Protein AF-A0A060YXG5-F1 (afdb_monomer_lite)

Structure (mmCIF, N/CA/C/O backbone):
data_AF-A0A060YXG5-F1
#
_entry.id   AF-A0A060YXG5-F1
#
loop_
_atom_site.group_PDB
_atom_site.id
_atom_site.type_symbol
_atom_site.label_atom_id
_atom_site.label_alt_id
_atom_site.label_comp_id
_atom_site.label_asym_id
_atom_site.label_entity_id
_atom_site.label_seq_id
_atom_site.pdbx_PDB_ins_code
_atom_site.Cartn_x
_atom_site.Cartn_y
_atom_site.Cartn_z
_atom_site.occupancy
_atom_site.B_iso_or_equiv
_atom_site.auth_seq_id
_atom_site.auth_comp_id
_atom_site.auth_asym_id
_atom_site.auth_atom_id
_atom_site.pdbx_PDB_model_num
ATOM 1 N N . MET A 1 1 ? 10.405 -3.569 -32.101 1.00 71.62 1 MET A N 1
ATOM 2 C CA . MET A 1 1 ? 10.010 -4.095 -30.775 1.00 71.62 1 MET A CA 1
ATOM 3 C C . MET A 1 1 ? 8.505 -4.003 -30.590 1.00 71.62 1 MET A C 1
ATOM 5 O O . MET A 1 1 ? 7.984 -2.903 -30.378 1.00 71.62 1 MET A O 1
ATOM 9 N N . ASN A 1 2 ? 7.816 -5.140 -30.663 1.00 78.44 2 ASN A N 1
ATOM 10 C CA . ASN A 1 2 ? 6.424 -5.227 -30.223 1.00 78.44 2 ASN A CA 1
ATOM 11 C C . ASN A 1 2 ? 6.394 -5.397 -28.703 1.00 78.44 2 ASN A C 1
ATOM 13 O O . ASN A 1 2 ? 7.295 -5.997 -28.125 1.00 78.44 2 ASN A O 1
ATOM 17 N N . THR A 1 3 ? 5.390 -4.819 -28.050 1.00 77.25 3 THR A N 1
ATOM 18 C CA . THR A 1 3 ? 5.255 -4.900 -26.592 1.00 77.25 3 THR A CA 1
ATOM 19 C C . THR A 1 3 ? 3.802 -5.118 -26.243 1.00 77.25 3 THR A C 1
ATOM 21 O O . THR A 1 3 ? 2.936 -4.431 -26.783 1.00 77.25 3 THR A O 1
ATOM 24 N N . THR A 1 4 ? 3.565 -6.049 -25.332 1.00 80.62 4 THR A N 1
ATOM 25 C CA . THR A 1 4 ? 2.244 -6.391 -24.815 1.00 80.62 4 THR A CA 1
ATOM 26 C C . THR A 1 4 ? 2.252 -6.129 -23.315 1.00 80.62 4 THR A C 1
ATOM 28 O O . THR A 1 4 ? 3.183 -6.539 -22.627 1.00 80.62 4 THR A O 1
ATOM 31 N N . LEU A 1 5 ? 1.240 -5.421 -22.816 1.00 81.19 5 LEU A N 1
ATOM 32 C CA . LEU A 1 5 ? 1.131 -5.017 -21.416 1.00 81.19 5 LEU A CA 1
ATOM 33 C C . LEU A 1 5 ? -0.209 -5.492 -20.861 1.00 81.19 5 LEU A C 1
ATOM 35 O O . LEU A 1 5 ? -1.240 -5.280 -21.501 1.00 81.19 5 LEU A O 1
ATOM 39 N N . PHE A 1 6 ? -0.202 -6.133 -19.697 1.00 78.88 6 PHE A N 1
ATOM 40 C CA . PHE A 1 6 ? -1.416 -6.587 -19.024 1.00 78.88 6 PHE A CA 1
ATOM 41 C C . PHE A 1 6 ? -1.166 -6.794 -17.525 1.00 78.88 6 PHE A C 1
ATOM 43 O O . PHE A 1 6 ? -0.049 -7.051 -17.098 1.00 78.88 6 PHE A O 1
ATOM 50 N N . CYS A 1 7 ? -2.217 -6.707 -16.713 1.00 68.38 7 CYS A N 1
ATOM 51 C CA . CYS A 1 7 ? -2.150 -6.989 -15.266 1.00 68.38 7 CYS A CA 1
ATOM 52 C C . CYS A 1 7 ? -2.958 -8.211 -14.844 1.00 68.38 7 CYS A C 1
ATOM 54 O O . CYS A 1 7 ? -3.087 -8.501 -13.664 1.00 68.38 7 CYS A O 1
ATOM 56 N N . HIS A 1 8 ? -3.561 -8.889 -15.818 1.00 64.06 8 HIS A N 1
ATOM 57 C CA . HIS A 1 8 ? -4.347 -10.090 -15.599 1.00 64.06 8 HIS A CA 1
ATOM 58 C C . HIS A 1 8 ? -3.878 -11.118 -16.622 1.00 64.06 8 HIS A C 1
ATOM 60 O O . HIS A 1 8 ? -3.863 -10.792 -17.816 1.00 64.06 8 HIS A O 1
ATOM 66 N N . PRO A 1 9 ? -3.492 -12.334 -16.211 1.00 52.16 9 PRO A N 1
ATOM 67 C CA . PRO A 1 9 ? -3.135 -13.359 -17.172 1.00 52.16 9 PRO A CA 1
ATOM 68 C C . PRO A 1 9 ? -4.320 -13.616 -18.111 1.00 52.16 9 PRO A C 1
ATOM 70 O O . PRO A 1 9 ? -5.474 -13.671 -17.694 1.00 52.16 9 PRO A O 1
ATOM 73 N N . GLN A 1 10 ? -4.038 -13.819 -19.401 1.00 51.12 10 GLN A N 1
ATOM 74 C CA . GLN A 1 10 ? -5.046 -14.212 -20.400 1.00 51.12 10 GLN A CA 1
ATOM 75 C C . GLN A 1 10 ? -5.615 -15.631 -20.157 1.00 51.12 10 GLN A C 1
ATOM 77 O O . GLN A 1 10 ? -6.439 -16.116 -20.930 1.00 51.12 10 GLN A O 1
ATOM 82 N N . SER A 1 11 ? -5.191 -16.305 -19.085 1.00 43.31 11 SER A N 1
ATOM 83 C CA . SER A 1 11 ? -5.648 -17.627 -18.663 1.00 43.31 11 SER A CA 1
ATOM 84 C C . SER A 1 11 ? -6.057 -17.595 -17.186 1.00 43.31 11 SER A C 1
ATOM 86 O O . SER A 1 11 ? -5.540 -16.779 -16.429 1.00 43.31 11 SER A O 1
ATOM 88 N N . LEU A 1 12 ? -6.998 -18.464 -16.792 1.00 42.84 12 LEU A N 1
ATOM 89 C CA . LEU A 1 12 ? -7.622 -18.571 -15.457 1.00 42.84 12 LEU A CA 1
ATOM 90 C C . LEU A 1 12 ? -6.651 -18.976 -14.312 1.00 42.84 12 LEU A C 1
ATOM 92 O O . LEU A 1 12 ? -6.989 -19.807 -13.470 1.00 42.84 12 LEU A O 1
ATOM 96 N N . ALA A 1 13 ? -5.443 -18.422 -14.255 1.00 42.41 13 ALA A N 1
ATOM 97 C CA . ALA A 1 13 ? -4.463 -18.689 -13.212 1.00 42.41 13 ALA A CA 1
ATOM 98 C C . ALA A 1 13 ? -4.319 -17.474 -12.283 1.00 42.41 13 ALA A C 1
ATOM 100 O O . ALA A 1 13 ? -3.940 -16.399 -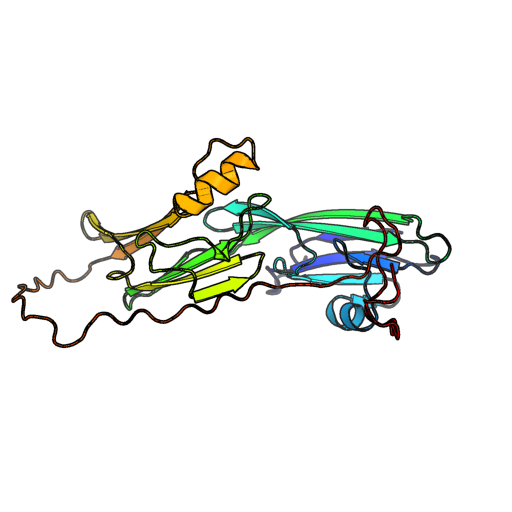12.721 1.00 42.41 13 ALA A O 1
ATOM 101 N N . THR A 1 14 ? -4.689 -17.699 -11.023 1.00 51.03 14 THR A N 1
ATOM 102 C CA . THR A 1 14 ? -4.297 -17.181 -9.692 1.00 51.03 14 THR A CA 1
ATOM 103 C C . THR A 1 14 ? -3.328 -15.996 -9.490 1.00 51.03 14 THR A C 1
ATOM 105 O O . THR A 1 14 ? -2.991 -15.734 -8.341 1.00 51.03 14 THR A O 1
ATOM 108 N N . ASP A 1 15 ? -2.883 -15.262 -10.508 1.00 55.78 15 ASP A N 1
ATOM 109 C CA . ASP A 1 15 ? -1.908 -14.174 -10.359 1.00 55.78 15 ASP A CA 1
ATOM 110 C C . ASP A 1 15 ? -2.573 -12.805 -10.575 1.00 55.78 15 ASP A C 1
ATOM 112 O O . ASP A 1 15 ? -2.457 -12.170 -11.619 1.00 55.78 15 ASP A O 1
ATOM 116 N N . GLN A 1 16 ? -3.386 -12.397 -9.594 1.00 65.75 16 GLN A N 1
ATOM 117 C CA . GLN A 1 16 ? -4.217 -11.184 -9.652 1.00 65.75 16 GLN A CA 1
ATOM 118 C C . GLN A 1 16 ? -3.542 -9.935 -9.070 1.00 65.75 16 GLN A C 1
ATOM 120 O O . GLN A 1 16 ? -4.199 -8.906 -8.960 1.00 65.75 16 GLN A O 1
ATOM 125 N N . GLU A 1 17 ? -2.273 -10.011 -8.659 1.00 80.12 17 GLU A N 1
ATOM 126 C CA . GLU A 1 17 ? -1.582 -8.933 -7.931 1.00 80.12 17 GLU A CA 1
ATOM 127 C C . GLU A 1 17 ? -0.291 -8.453 -8.626 1.00 80.12 17 GLU A C 1
ATOM 129 O O . GLU A 1 17 ? 0.463 -7.675 -8.042 1.00 80.12 17 GLU A O 1
ATOM 134 N N . ASN A 1 18 ? -0.041 -8.866 -9.875 1.00 88.31 18 ASN A N 1
ATOM 135 C CA . ASN A 1 18 ? 1.188 -8.555 -10.609 1.00 88.31 18 ASN A CA 1
ATOM 136 C C . ASN A 1 18 ? 0.941 -7.733 -11.884 1.00 88.31 18 ASN A C 1
ATOM 138 O O . ASN A 1 18 ? -0.050 -7.891 -12.596 1.00 88.31 18 ASN A O 1
ATOM 142 N N . PHE A 1 19 ? 1.899 -6.867 -12.203 1.00 89.75 19 PHE A N 1
ATOM 143 C CA . PHE A 1 19 ? 2.071 -6.307 -13.536 1.00 89.75 19 PHE A CA 1
ATOM 144 C C . PHE A 1 19 ? 2.810 -7.313 -14.417 1.00 89.75 19 PHE A C 1
ATOM 146 O O . PHE A 1 19 ? 3.797 -7.899 -13.971 1.00 89.75 19 PHE A O 1
ATOM 153 N N . HIS A 1 20 ? 2.394 -7.441 -15.677 1.00 89.31 20 HIS A N 1
ATOM 154 C CA . HIS A 1 20 ? 3.087 -8.238 -16.684 1.00 89.31 20 HIS A CA 1
ATOM 155 C C . HIS A 1 20 ? 3.352 -7.400 -17.940 1.00 89.31 20 HIS A C 1
ATOM 157 O O . HIS A 1 20 ? 2.439 -6.872 -18.584 1.00 89.31 20 HIS A O 1
ATOM 163 N N . ILE A 1 21 ? 4.625 -7.277 -18.306 1.00 88.56 21 ILE A N 1
ATOM 164 C CA . ILE A 1 21 ? 5.054 -6.581 -19.522 1.00 88.56 21 ILE A CA 1
ATOM 165 C C . ILE A 1 21 ? 5.923 -7.529 -20.331 1.00 88.56 21 ILE A C 1
ATOM 167 O O . ILE A 1 21 ? 7.008 -7.897 -19.894 1.00 88.56 21 ILE A O 1
ATOM 171 N N . THR A 1 22 ? 5.474 -7.880 -21.531 1.00 88.69 22 THR A N 1
ATOM 172 C CA . THR A 1 22 ? 6.226 -8.730 -22.457 1.00 88.69 22 THR A CA 1
ATOM 173 C C . THR A 1 22 ? 6.767 -7.890 -23.605 1.00 88.69 22 THR A C 1
ATOM 175 O O . THR A 1 22 ? 6.012 -7.239 -24.335 1.00 88.69 22 THR A O 1
ATOM 178 N N . VAL A 1 23 ? 8.084 -7.907 -23.782 1.00 87.62 23 VAL A N 1
ATOM 179 C CA . VAL A 1 23 ? 8.809 -7.198 -24.837 1.00 87.62 23 VAL A CA 1
ATOM 180 C C . VAL A 1 23 ? 9.352 -8.217 -25.833 1.00 87.62 23 VAL A C 1
ATOM 182 O O . VAL A 1 23 ? 10.239 -8.992 -25.498 1.00 87.62 23 VAL A O 1
ATOM 185 N N . ASP A 1 24 ? 8.864 -8.185 -27.074 1.00 86.75 24 ASP A N 1
ATOM 186 C CA . ASP A 1 24 ? 9.477 -8.920 -28.185 1.00 86.75 24 ASP A CA 1
ATOM 187 C C . ASP A 1 24 ? 10.687 -8.123 -28.688 1.00 86.75 24 ASP A C 1
ATOM 189 O O . ASP A 1 24 ? 10.551 -7.010 -29.232 1.00 86.75 24 ASP A O 1
ATOM 193 N N . TYR A 1 25 ? 11.871 -8.700 -28.484 1.00 82.88 25 TYR A N 1
ATOM 194 C CA . TYR A 1 25 ? 13.153 -8.097 -28.831 1.00 82.88 25 TYR A CA 1
ATOM 195 C C . TYR A 1 25 ? 13.854 -8.804 -29.998 1.00 82.88 25 TYR A C 1
ATOM 197 O O . TYR A 1 25 ? 15.051 -8.601 -30.212 1.00 82.88 25 TYR A O 1
ATOM 205 N N . ARG A 1 26 ? 13.127 -9.580 -30.818 1.00 80.44 26 ARG A N 1
ATOM 206 C CA . ARG A 1 26 ? 13.716 -10.238 -31.995 1.00 80.44 26 ARG A CA 1
ATOM 207 C C . ARG A 1 26 ? 14.469 -9.254 -32.885 1.00 80.44 26 ARG A C 1
ATOM 209 O O . ARG A 1 26 ? 13.919 -8.245 -33.340 1.00 80.44 26 ARG A O 1
ATOM 216 N N . ASN A 1 27 ? 15.724 -9.603 -33.167 1.00 72.06 27 ASN A N 1
ATOM 217 C CA . ASN A 1 27 ? 16.654 -8.835 -33.998 1.00 72.06 27 ASN A CA 1
ATOM 218 C C . ASN A 1 27 ? 16.865 -7.389 -33.512 1.00 72.06 27 ASN A C 1
ATOM 220 O O . ASN A 1 27 ? 16.934 -6.471 -34.328 1.00 72.06 27 ASN A O 1
ATOM 224 N N . GLN A 1 28 ? 16.912 -7.171 -32.197 1.00 75.94 28 GLN A N 1
ATOM 225 C CA . GLN A 1 28 ? 17.171 -5.859 -31.606 1.00 75.94 28 GLN A CA 1
ATOM 226 C C . GLN A 1 28 ? 18.545 -5.793 -30.938 1.00 75.94 28 GLN A C 1
ATOM 228 O O . GLN A 1 28 ? 19.088 -6.810 -30.510 1.00 75.94 28 GLN A O 1
ATOM 233 N N . GLU A 1 29 ? 19.093 -4.581 -30.844 1.00 79.56 29 GLU A N 1
ATOM 234 C CA . GLU A 1 29 ? 20.304 -4.319 -30.065 1.00 79.56 29 GLU A CA 1
ATOM 235 C C . GLU A 1 29 ? 20.056 -4.522 -28.559 1.00 79.56 29 GLU A C 1
ATOM 237 O O . GLU A 1 29 ? 18.911 -4.393 -28.108 1.00 79.56 29 GLU A O 1
ATOM 242 N N . PRO A 1 30 ? 21.109 -4.814 -27.768 1.00 83.94 30 PRO A N 1
ATOM 243 C CA . PRO A 1 30 ? 21.000 -4.911 -26.317 1.00 83.94 30 PRO A CA 1
ATOM 244 C C . PRO A 1 30 ? 20.426 -3.628 -25.714 1.00 83.94 30 PRO A C 1
ATOM 246 O O . PRO A 1 30 ? 20.709 -2.527 -26.187 1.00 83.94 30 PRO A O 1
ATOM 249 N N . PHE A 1 31 ? 19.650 -3.763 -24.643 1.00 88.69 31 PHE A N 1
ATOM 250 C CA . PHE A 1 31 ? 19.043 -2.646 -23.927 1.00 88.69 31 PHE A CA 1
ATOM 251 C C . PHE A 1 31 ? 19.095 -2.887 -22.421 1.00 88.69 31 PHE A C 1
ATOM 253 O O . PHE A 1 31 ? 19.111 -4.027 -21.961 1.00 88.69 31 PHE A O 1
ATOM 260 N N . PHE A 1 32 ? 19.091 -1.804 -21.648 1.00 89.50 32 PHE A N 1
ATOM 261 C CA . PHE A 1 32 ? 18.839 -1.872 -20.214 1.00 89.50 32 PHE A CA 1
ATOM 262 C C . PHE A 1 32 ? 17.370 -1.605 -19.918 1.00 89.50 32 PHE A C 1
ATOM 264 O O . PHE A 1 32 ? 16.704 -0.870 -20.646 1.00 89.50 32 PHE A O 1
ATOM 271 N N . VAL A 1 33 ? 16.875 -2.181 -18.829 1.00 89.88 33 VAL A N 1
ATOM 272 C CA . VAL A 1 33 ? 15.499 -1.988 -18.373 1.00 89.88 33 VAL A CA 1
ATOM 273 C C . VAL A 1 33 ? 15.521 -1.120 -17.121 1.00 89.88 33 VAL A C 1
ATOM 275 O O . VAL A 1 33 ? 16.153 -1.459 -16.123 1.00 89.88 33 VAL A O 1
ATOM 278 N N . LEU A 1 34 ? 14.832 0.011 -17.183 1.00 90.31 34 LEU A N 1
ATOM 279 C CA . LEU A 1 34 ? 14.555 0.897 -16.062 1.00 90.31 34 LEU A CA 1
ATOM 280 C C . LEU A 1 34 ? 13.110 0.652 -15.622 1.00 90.31 34 LEU A C 1
ATOM 282 O O . LEU A 1 34 ? 12.197 0.849 -16.421 1.00 90.31 34 LEU A O 1
ATOM 286 N N . VAL A 1 35 ? 12.902 0.231 -14.377 1.00 90.62 35 VAL A N 1
ATOM 287 C CA . VAL A 1 35 ? 11.572 0.036 -13.782 1.00 90.62 35 VAL A CA 1
ATOM 288 C C . VAL A 1 35 ? 11.373 1.093 -12.703 1.00 90.62 35 VAL A C 1
ATOM 290 O O . VAL A 1 35 ? 12.200 1.234 -11.801 1.00 90.62 35 VAL A O 1
ATOM 293 N N . GLY A 1 36 ? 10.306 1.880 -12.814 1.00 88.31 36 GLY A N 1
ATOM 294 C CA . GLY A 1 36 ? 10.079 3.058 -11.989 1.00 88.31 36 GLY A CA 1
ATOM 295 C C . GLY A 1 36 ? 11.266 4.017 -12.082 1.00 88.31 36 GLY A C 1
ATOM 296 O O . GLY A 1 36 ? 11.488 4.667 -13.103 1.00 88.31 36 GLY A O 1
ATOM 297 N N . LYS A 1 37 ? 12.057 4.086 -11.007 1.00 85.19 37 LYS A N 1
ATOM 298 C CA . LYS A 1 37 ? 13.267 4.923 -10.912 1.00 85.19 37 LYS A CA 1
ATOM 299 C C . LYS A 1 37 ? 14.566 4.111 -10.868 1.00 85.19 37 LYS A C 1
ATOM 301 O O . LYS A 1 37 ? 15.638 4.695 -10.712 1.00 85.19 37 LYS A O 1
ATOM 306 N N . ARG A 1 38 ? 14.492 2.781 -10.956 1.00 87.00 38 ARG A N 1
ATOM 307 C CA . ARG A 1 38 ? 15.613 1.877 -10.693 1.00 87.00 38 ARG A CA 1
ATOM 308 C C . ARG A 1 38 ? 15.992 1.087 -11.934 1.00 87.00 38 ARG A C 1
ATOM 310 O O . ARG A 1 38 ? 15.161 0.439 -12.567 1.00 87.00 38 ARG A O 1
ATOM 317 N N . LEU A 1 39 ? 17.272 1.155 -12.288 1.00 87.12 39 LEU A N 1
ATOM 318 C CA . LEU A 1 39 ? 17.824 0.318 -13.346 1.00 87.12 39 LEU A CA 1
ATOM 319 C C . LEU A 1 39 ? 17.867 -1.124 -12.834 1.00 87.12 39 LEU A C 1
ATOM 321 O O . LEU A 1 39 ? 18.373 -1.356 -11.733 1.00 87.12 39 LEU A O 1
ATOM 325 N N . LEU A 1 40 ? 17.345 -2.078 -13.605 1.00 87.06 40 LEU A N 1
ATOM 326 C CA . LEU A 1 40 ? 17.430 -3.487 -13.240 1.00 87.06 40 LEU A CA 1
ATOM 327 C C . LEU A 1 40 ? 18.896 -3.921 -13.279 1.00 87.06 40 LEU A C 1
ATOM 329 O O . LEU A 1 40 ? 19.523 -3.976 -14.336 1.00 87.06 40 LEU A O 1
ATOM 333 N N . ASN A 1 41 ? 19.439 -4.199 -12.098 1.00 82.25 41 ASN A N 1
ATOM 334 C CA . ASN A 1 41 ? 20.724 -4.861 -11.939 1.00 82.25 41 ASN A CA 1
ATOM 335 C C . ASN A 1 41 ? 20.535 -6.386 -12.038 1.00 82.25 41 ASN A C 1
ATOM 337 O O . ASN A 1 41 ? 19.416 -6.885 -12.151 1.00 82.25 41 ASN A O 1
ATOM 341 N N . HIS A 1 42 ? 21.635 -7.135 -11.980 1.00 78.69 42 HIS A N 1
ATOM 342 C CA . HIS A 1 42 ? 21.602 -8.593 -12.113 1.00 78.69 42 HIS A CA 1
ATOM 343 C C . HIS A 1 42 ? 20.701 -9.280 -11.067 1.00 78.69 42 HIS A C 1
ATOM 345 O O . HIS A 1 42 ? 20.009 -10.239 -11.389 1.00 78.69 42 HIS A O 1
ATOM 351 N N . GLU A 1 43 ? 20.673 -8.786 -9.829 1.00 80.00 43 GLU A N 1
ATOM 352 C CA . GLU A 1 43 ? 19.864 -9.366 -8.750 1.00 80.00 43 GLU A CA 1
ATOM 353 C C . GLU A 1 43 ? 18.358 -9.144 -8.969 1.00 80.00 43 GLU A C 1
ATOM 355 O O . GLU A 1 43 ? 17.568 -10.083 -8.906 1.00 80.00 43 GLU A O 1
ATOM 360 N N . LEU A 1 44 ? 17.951 -7.922 -9.317 1.00 78.75 44 LEU A N 1
ATOM 361 C CA . LEU A 1 44 ? 16.548 -7.604 -9.599 1.00 78.75 44 LEU A CA 1
ATOM 362 C C . LEU A 1 44 ? 16.063 -8.240 -10.896 1.00 78.75 44 LEU A C 1
ATOM 364 O O . LEU A 1 44 ? 14.900 -8.624 -10.993 1.00 78.75 44 LEU A O 1
ATOM 368 N N . ALA A 1 45 ? 16.950 -8.378 -11.881 1.00 82.44 45 ALA A N 1
ATOM 369 C CA . ALA A 1 45 ? 16.666 -9.111 -13.103 1.00 82.44 45 ALA A CA 1
ATOM 370 C C . ALA A 1 45 ? 16.285 -10.567 -12.796 1.00 82.44 45 ALA A C 1
ATOM 372 O O . ALA A 1 45 ? 15.283 -11.042 -13.314 1.00 82.44 45 ALA A O 1
ATOM 373 N N . GLN A 1 46 ? 16.999 -11.245 -11.891 1.00 81.94 46 GLN A N 1
ATOM 374 C CA . GLN A 1 46 ? 16.649 -12.612 -11.478 1.00 81.94 46 GLN A CA 1
ATOM 375 C C . GLN A 1 46 ? 15.281 -12.710 -10.794 1.00 81.94 46 GLN A C 1
ATOM 377 O O . GLN A 1 46 ? 14.652 -13.765 -10.839 1.00 81.94 46 GLN A O 1
ATOM 382 N N . GLN A 1 47 ? 14.826 -11.633 -10.150 1.00 82.31 47 GLN A N 1
ATOM 383 C CA . GLN A 1 47 ? 13.544 -11.608 -9.452 1.00 82.31 47 GLN A CA 1
ATOM 384 C C . GLN A 1 47 ? 12.373 -11.226 -10.366 1.00 82.31 47 GLN A C 1
ATOM 386 O O . GLN A 1 47 ? 11.283 -11.776 -10.219 1.00 82.31 47 GLN A O 1
ATOM 391 N N . TYR A 1 48 ? 12.570 -10.257 -11.262 1.00 85.69 48 TYR A N 1
ATOM 392 C CA . TYR A 1 48 ? 11.486 -9.634 -12.028 1.00 85.69 48 TYR A CA 1
ATOM 393 C C . TYR A 1 48 ? 11.450 -10.047 -13.493 1.00 85.69 48 TYR A C 1
ATOM 395 O O . TYR A 1 48 ? 10.432 -9.829 -14.146 1.00 85.69 48 TYR A O 1
ATOM 403 N N . LEU A 1 49 ? 12.533 -10.599 -14.039 1.00 86.94 49 LEU A N 1
ATOM 404 C CA . LEU A 1 49 ? 12.612 -10.948 -15.452 1.00 86.94 49 LEU A CA 1
ATOM 405 C C . LEU A 1 49 ? 12.499 -12.452 -15.656 1.00 86.94 49 LEU A C 1
ATOM 407 O O . LEU A 1 49 ? 13.102 -13.262 -14.959 1.00 86.94 49 LEU A O 1
ATOM 411 N N . THR A 1 50 ? 11.742 -12.818 -16.678 1.00 87.38 50 THR A N 1
ATOM 412 C CA . THR A 1 50 ? 11.749 -14.147 -17.277 1.00 87.38 50 THR A CA 1
ATOM 413 C C . THR A 1 50 ? 12.111 -13.979 -18.745 1.00 87.38 50 THR A C 1
ATOM 415 O O . THR A 1 50 ? 11.370 -13.351 -19.504 1.00 87.38 50 THR A O 1
ATOM 418 N N . GLU A 1 51 ? 13.274 -14.499 -19.128 1.00 84.88 51 GLU A N 1
ATOM 419 C CA . GLU A 1 51 ? 13.730 -14.521 -20.517 1.00 84.88 51 GLU A CA 1
ATOM 420 C C . GLU A 1 51 ? 13.175 -15.758 -21.230 1.00 84.88 51 GLU A C 1
ATOM 422 O O . GLU A 1 51 ? 13.322 -16.884 -20.749 1.00 84.88 51 GLU A O 1
ATOM 427 N N . GLY A 1 52 ? 12.518 -15.539 -22.366 1.00 82.94 52 GLY A N 1
ATOM 428 C CA . GLY A 1 52 ? 12.193 -16.571 -23.345 1.00 82.94 52 GLY A CA 1
ATOM 429 C C . GLY A 1 52 ? 13.179 -16.566 -24.516 1.00 82.94 52 GLY A C 1
ATOM 430 O O . GLY A 1 52 ? 14.196 -15.877 -24.499 1.00 82.94 52 GLY A O 1
ATOM 431 N N . ASP A 1 53 ? 12.874 -17.328 -25.569 1.00 78.62 53 ASP A N 1
ATOM 432 C CA . ASP A 1 53 ? 13.750 -17.446 -26.752 1.00 78.62 53 ASP A CA 1
ATOM 433 C C . ASP A 1 53 ? 13.851 -16.141 -27.568 1.00 78.62 53 ASP A C 1
ATOM 435 O O . ASP A 1 53 ? 14.803 -15.926 -28.321 1.00 78.62 53 ASP A O 1
ATOM 439 N N . ALA A 1 54 ? 12.827 -15.292 -27.486 1.00 83.44 54 ALA A N 1
ATOM 440 C CA . ALA A 1 54 ? 12.646 -14.121 -28.347 1.00 83.44 54 ALA A CA 1
ATOM 441 C C . ALA A 1 54 ? 11.946 -12.947 -27.641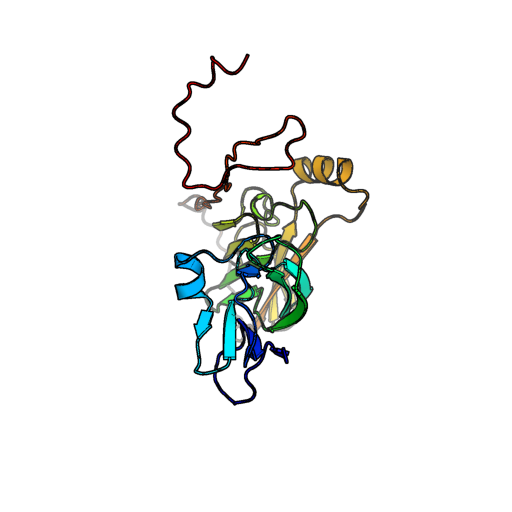 1.00 83.44 54 ALA A C 1
ATOM 443 O O . ALA A 1 54 ? 11.735 -11.884 -28.238 1.00 83.44 54 ALA A O 1
ATOM 444 N N . ASP A 1 55 ? 11.549 -13.151 -26.392 1.00 87.06 55 ASP A N 1
ATOM 445 C CA . ASP A 1 55 ? 10.733 -12.257 -25.600 1.00 87.06 55 ASP A CA 1
ATOM 446 C C . ASP A 1 55 ? 11.259 -12.155 -24.169 1.00 87.06 55 ASP A C 1
ATOM 448 O O . ASP A 1 55 ? 11.807 -13.090 -23.595 1.00 87.06 55 ASP A O 1
ATOM 452 N N . LEU A 1 56 ? 11.113 -10.966 -23.601 1.00 88.38 56 LEU A N 1
ATOM 453 C CA . LEU A 1 56 ? 11.456 -10.666 -22.222 1.00 88.38 56 LEU A CA 1
ATOM 454 C C . LEU A 1 56 ? 10.163 -10.350 -21.483 1.00 88.38 56 LEU A C 1
ATOM 456 O O . LEU A 1 56 ? 9.460 -9.414 -21.868 1.00 88.38 56 LEU A O 1
ATOM 460 N N . THR A 1 57 ? 9.856 -11.090 -20.422 1.00 89.19 57 THR A N 1
ATOM 461 C CA . THR A 1 57 ? 8.693 -10.814 -19.574 1.00 89.19 57 THR A CA 1
ATOM 462 C C . THR A 1 57 ? 9.137 -10.226 -18.243 1.00 89.19 57 THR A C 1
ATOM 464 O O . THR A 1 57 ? 9.881 -10.849 -17.495 1.00 89.19 57 THR A O 1
ATOM 467 N N . ILE A 1 58 ? 8.654 -9.024 -17.946 1.00 89.19 58 ILE A N 1
ATOM 468 C CA . ILE A 1 58 ? 8.814 -8.334 -16.670 1.00 89.19 58 ILE A CA 1
ATOM 469 C C . ILE A 1 58 ? 7.567 -8.630 -15.832 1.00 89.19 58 ILE A C 1
ATOM 471 O O . ILE A 1 58 ? 6.463 -8.263 -16.240 1.00 89.19 58 ILE A O 1
ATOM 475 N N . THR A 1 59 ? 7.743 -9.273 -14.679 1.00 89.94 59 THR A N 1
ATOM 476 C CA . THR A 1 59 ? 6.679 -9.572 -13.713 1.00 89.94 59 THR A CA 1
ATOM 477 C C . THR A 1 59 ? 7.031 -8.983 -12.359 1.00 89.94 59 THR A C 1
ATOM 479 O O . THR A 1 59 ? 8.089 -9.273 -11.803 1.00 89.94 59 THR A O 1
ATOM 482 N N . LEU A 1 60 ? 6.148 -8.151 -11.815 1.00 89.38 60 LEU A N 1
ATOM 483 C CA . LEU A 1 60 ? 6.375 -7.527 -10.515 1.00 89.38 60 LEU A CA 1
ATOM 484 C C . LEU A 1 60 ? 5.064 -7.183 -9.804 1.00 89.38 60 LEU A C 1
ATOM 486 O O . LEU A 1 60 ? 4.097 -6.802 -10.465 1.00 89.38 60 LEU A O 1
ATOM 490 N N . PRO A 1 61 ? 5.022 -7.301 -8.466 1.00 89.12 61 PRO A N 1
ATOM 491 C CA . PRO A 1 61 ? 3.798 -7.096 -7.707 1.00 89.12 61 PRO A CA 1
ATOM 492 C C . PRO A 1 61 ? 3.380 -5.633 -7.679 1.00 89.12 61 PRO A C 1
ATOM 494 O O . PRO A 1 61 ? 4.215 -4.728 -7.730 1.00 89.12 61 PRO A O 1
ATOM 497 N N . PHE A 1 62 ? 2.082 -5.391 -7.501 1.00 86.19 62 PHE A N 1
ATOM 498 C CA . PHE A 1 62 ? 1.532 -4.042 -7.341 1.00 86.19 62 PHE A CA 1
ATOM 499 C C . PHE A 1 62 ? 2.138 -3.282 -6.147 1.00 86.19 62 PHE A C 1
ATOM 501 O O . PHE A 1 62 ? 2.182 -2.050 -6.151 1.00 86.19 62 PHE A O 1
ATOM 508 N N . SER A 1 63 ? 2.631 -4.022 -5.148 1.00 82.69 63 SER A N 1
ATOM 509 C CA . SER A 1 63 ? 3.342 -3.534 -3.964 1.00 82.69 63 SER A CA 1
ATOM 510 C C . SER A 1 63 ? 4.849 -3.335 -4.171 1.00 82.69 63 SER A C 1
ATOM 512 O O . SER A 1 63 ? 5.527 -2.894 -3.247 1.00 82.69 63 SER A O 1
ATOM 514 N N . SER A 1 64 ? 5.396 -3.614 -5.362 1.00 86.69 64 SER A N 1
ATOM 515 C CA . SER A 1 64 ? 6.818 -3.392 -5.668 1.00 86.69 64 SER A CA 1
ATOM 516 C C . SER A 1 64 ? 7.198 -1.927 -5.441 1.00 86.69 64 SER A C 1
ATOM 518 O O . SER A 1 64 ? 6.437 -1.070 -5.894 1.00 86.69 64 SER A O 1
ATOM 520 N N . PRO A 1 65 ? 8.333 -1.604 -4.782 1.00 83.69 65 PRO A N 1
ATOM 521 C CA . PRO A 1 65 ? 8.778 -0.224 -4.523 1.00 83.69 65 PRO A CA 1
ATOM 522 C C . PRO A 1 65 ? 8.931 0.629 -5.789 1.00 83.69 65 PRO A C 1
ATOM 524 O O . PRO A 1 65 ? 8.949 1.853 -5.699 1.00 83.69 65 PRO A O 1
ATOM 527 N N . ASP A 1 66 ? 9.030 -0.003 -6.959 1.00 87.44 66 ASP A N 1
ATOM 528 C CA . ASP A 1 66 ? 9.139 0.679 -8.247 1.00 87.44 66 ASP A CA 1
ATOM 529 C C . ASP A 1 66 ? 7.768 1.054 -8.860 1.00 87.44 66 ASP A C 1
ATOM 531 O O . ASP A 1 66 ? 7.723 1.748 -9.877 1.00 87.44 66 ASP A O 1
ATOM 535 N N . ALA A 1 67 ? 6.656 0.617 -8.255 1.00 88.94 67 ALA A N 1
ATOM 536 C CA . ALA A 1 67 ? 5.292 0.967 -8.652 1.00 88.94 67 ALA A CA 1
ATOM 537 C C . ALA A 1 67 ? 4.749 2.160 -7.845 1.00 88.94 67 ALA A C 1
ATOM 539 O O . ALA A 1 67 ? 5.117 2.378 -6.691 1.00 88.94 67 ALA A O 1
ATOM 540 N N . VAL A 1 68 ? 3.827 2.916 -8.438 1.00 87.75 68 VAL A N 1
ATOM 541 C CA . VAL A 1 68 ? 3.199 4.100 -7.835 1.00 87.75 68 VAL A CA 1
ATOM 542 C C . VAL A 1 68 ? 1.723 3.823 -7.590 1.00 87.75 68 VAL A C 1
ATOM 544 O O . VAL A 1 68 ? 1.010 3.444 -8.512 1.00 87.75 68 VAL A O 1
ATOM 547 N N . PHE A 1 69 ? 1.232 4.047 -6.372 1.00 85.75 69 PHE A N 1
ATOM 548 C CA . PHE A 1 69 ? -0.207 3.996 -6.113 1.00 85.75 69 PHE A CA 1
ATOM 549 C C . PHE A 1 69 ? -0.860 5.302 -6.579 1.00 85.75 69 PHE A C 1
ATOM 551 O O . PHE A 1 69 ? -0.476 6.382 -6.144 1.00 85.75 69 PHE A O 1
ATOM 558 N N . GLU A 1 70 ? -1.835 5.209 -7.483 1.00 82.56 70 GLU A N 1
ATOM 559 C CA . GLU A 1 70 ? -2.548 6.380 -8.012 1.00 82.56 70 GLU A CA 1
ATOM 560 C C . GLU A 1 70 ? -3.795 6.701 -7.191 1.00 82.56 70 GLU A C 1
ATOM 562 O O . GLU A 1 70 ? -4.101 7.863 -6.938 1.00 82.56 70 GLU A O 1
ATOM 567 N N . SER A 1 71 ? -4.543 5.671 -6.792 1.00 72.62 71 SER A N 1
ATOM 568 C CA . SER A 1 71 ? -5.751 5.835 -5.992 1.00 72.62 71 SER A CA 1
ATOM 569 C C . SER A 1 71 ? -6.084 4.575 -5.204 1.00 72.62 71 SER A C 1
ATOM 571 O O . SER A 1 71 ? -5.660 3.460 -5.522 1.00 72.62 71 SER A O 1
ATOM 573 N N . VAL A 1 72 ? -6.877 4.763 -4.154 1.00 74.81 72 VAL A N 1
ATOM 574 C CA . VAL A 1 72 ? -7.298 3.702 -3.243 1.00 74.81 72 VAL A CA 1
ATOM 575 C C . VAL A 1 72 ? -8.812 3.743 -3.142 1.00 74.81 72 VAL A C 1
ATOM 577 O O . VAL A 1 72 ? -9.384 4.744 -2.719 1.00 74.81 72 VAL A O 1
ATOM 580 N N . HIS A 1 73 ? -9.460 2.655 -3.541 1.00 70.44 73 HIS A N 1
ATOM 581 C CA . HIS A 1 73 ? -10.898 2.458 -3.403 1.00 70.44 73 HIS A CA 1
ATOM 582 C C . HIS A 1 73 ? -11.171 1.372 -2.360 1.00 70.44 73 HIS A C 1
ATOM 584 O O . HIS A 1 73 ? -10.287 0.598 -2.017 1.00 70.44 73 HIS A O 1
ATOM 590 N N . SER A 1 74 ? -12.411 1.270 -1.881 1.00 65.44 74 SER A N 1
ATOM 591 C CA . SER A 1 74 ? -12.794 0.369 -0.778 1.00 65.44 74 SER A CA 1
ATOM 592 C C . SER A 1 74 ? -12.433 -1.112 -0.969 1.00 65.44 74 SER A C 1
ATOM 594 O O . SER A 1 74 ? -12.301 -1.834 0.015 1.00 65.44 74 SER A O 1
ATOM 596 N N . SER A 1 75 ? -12.288 -1.574 -2.213 1.00 73.44 75 SER A N 1
ATOM 597 C CA . SER A 1 75 ? -12.005 -2.978 -2.560 1.00 73.44 75 SER A CA 1
ATOM 598 C C . SER A 1 75 ? -10.921 -3.144 -3.629 1.00 73.44 75 SER A C 1
ATOM 600 O O . SER A 1 75 ? -10.698 -4.247 -4.130 1.00 73.44 75 SER A O 1
ATOM 602 N N . SER A 1 76 ? -10.242 -2.060 -4.006 1.00 79.88 76 SER A N 1
ATOM 603 C CA . SER A 1 76 ? -9.212 -2.111 -5.039 1.00 79.88 76 SER A CA 1
ATOM 604 C C . SER A 1 76 ? -8.188 -0.999 -4.885 1.00 79.88 76 SER A C 1
ATOM 606 O O . SER A 1 76 ? -8.543 0.139 -4.574 1.00 79.88 76 SER A O 1
ATOM 608 N N . VAL A 1 77 ? -6.939 -1.301 -5.214 1.00 83.44 77 VAL A N 1
ATOM 609 C CA . VAL A 1 77 ? -5.851 -0.327 -5.299 1.00 83.44 77 VAL A CA 1
ATOM 610 C C . VAL A 1 77 ? -5.512 -0.108 -6.764 1.00 83.44 77 VAL A C 1
ATOM 612 O O . VAL A 1 77 ? -5.230 -1.063 -7.488 1.00 83.44 77 VAL A O 1
ATOM 615 N N . ARG A 1 78 ? -5.536 1.147 -7.210 1.00 86.12 78 ARG A N 1
ATOM 616 C CA . ARG A 1 78 ? -5.038 1.523 -8.530 1.00 86.12 78 ARG A CA 1
ATOM 617 C C . ARG A 1 78 ? -3.546 1.808 -8.417 1.00 86.12 78 ARG A C 1
ATOM 619 O O . ARG A 1 78 ? -3.138 2.688 -7.662 1.00 86.12 78 ARG A O 1
ATOM 626 N N . SER A 1 79 ? -2.744 1.052 -9.149 1.00 89.94 79 SER A N 1
ATOM 627 C CA . SER A 1 79 ? -1.289 1.161 -9.165 1.00 89.94 79 SER A CA 1
ATOM 628 C C . SER A 1 79 ? -0.802 1.300 -10.603 1.00 89.94 79 SER A C 1
ATOM 630 O O . SER A 1 79 ? -1.358 0.686 -11.515 1.00 89.94 79 SER A O 1
ATOM 632 N N . ARG A 1 80 ? 0.235 2.107 -10.802 1.00 91.75 80 ARG A N 1
ATOM 633 C CA . ARG A 1 80 ? 0.873 2.366 -12.087 1.00 91.75 80 ARG A CA 1
ATOM 634 C C . ARG A 1 80 ? 2.327 1.934 -12.045 1.00 91.75 80 ARG A C 1
ATOM 636 O O . ARG A 1 80 ? 3.041 2.209 -11.081 1.00 91.75 80 ARG A O 1
ATOM 643 N N . LEU A 1 81 ? 2.767 1.305 -13.123 1.00 93.00 81 LEU A N 1
ATOM 644 C CA . LEU A 1 81 ? 4.153 0.945 -13.344 1.00 93.00 81 LEU A CA 1
ATOM 645 C C . LEU A 1 81 ? 4.695 1.657 -14.579 1.00 93.00 81 LEU A C 1
ATOM 647 O O . LEU A 1 81 ? 4.162 1.507 -15.677 1.00 93.00 81 LEU A O 1
ATOM 651 N N . ASP A 1 82 ? 5.798 2.370 -14.391 1.00 93.12 82 ASP A N 1
ATOM 652 C CA . ASP A 1 82 ? 6.532 3.035 -15.459 1.00 93.12 82 ASP A CA 1
ATOM 653 C C . ASP A 1 82 ? 7.774 2.206 -15.821 1.00 93.12 82 ASP A C 1
ATOM 655 O O . ASP A 1 82 ? 8.541 1.819 -14.941 1.00 93.12 82 ASP A O 1
ATOM 659 N N . VAL A 1 83 ? 7.983 1.906 -17.106 1.00 92.62 83 VAL A N 1
ATOM 660 C CA . VAL A 1 83 ? 9.135 1.125 -17.589 1.00 92.62 83 VAL A CA 1
ATOM 661 C C . VAL A 1 83 ? 9.762 1.797 -18.804 1.00 92.62 83 VAL A C 1
ATOM 663 O O . VAL A 1 83 ? 9.066 2.150 -19.754 1.00 92.62 83 VAL A O 1
ATOM 666 N N . ALA A 1 84 ? 11.087 1.926 -18.815 1.00 92.44 84 ALA A N 1
ATOM 667 C CA . ALA A 1 84 ? 11.843 2.412 -19.963 1.00 92.44 84 ALA A CA 1
ATOM 668 C C . ALA A 1 84 ? 12.909 1.402 -20.404 1.00 92.44 84 ALA A C 1
ATOM 670 O O . ALA A 1 84 ? 13.615 0.819 -19.585 1.00 92.44 84 ALA A O 1
ATOM 671 N N . LEU A 1 85 ? 13.047 1.223 -21.715 1.00 91.75 85 LEU A N 1
ATOM 672 C CA . LEU A 1 85 ? 14.157 0.511 -22.339 1.00 91.75 85 LEU A CA 1
ATOM 673 C C . LEU A 1 85 ? 15.191 1.545 -22.762 1.00 91.75 85 LEU A C 1
ATOM 675 O O . LEU A 1 85 ? 14.867 2.463 -23.518 1.00 91.75 85 LEU A O 1
ATOM 679 N N . LEU A 1 86 ? 16.417 1.407 -22.279 1.00 90.81 86 LEU A N 1
ATOM 680 C CA . LEU A 1 86 ? 17.499 2.359 -22.496 1.00 90.81 86 LEU A CA 1
ATOM 681 C C . LEU A 1 86 ? 18.570 1.750 -23.397 1.00 90.81 86 LEU A C 1
ATOM 683 O O . LEU A 1 86 ? 18.918 0.577 -23.263 1.00 90.81 86 LEU A O 1
ATOM 687 N N . ASN A 1 87 ? 19.119 2.560 -24.297 1.00 89.06 87 ASN A N 1
ATOM 688 C CA . ASN A 1 87 ? 20.268 2.171 -25.098 1.00 89.06 87 ASN A CA 1
ATOM 689 C C . ASN A 1 87 ? 21.527 2.146 -24.210 1.00 89.06 87 ASN A C 1
ATOM 691 O O . ASN A 1 87 ? 21.813 3.140 -23.540 1.00 89.06 87 ASN A O 1
ATOM 695 N N . PRO A 1 88 ? 22.305 1.052 -24.212 1.00 88.38 88 PRO A N 1
ATOM 696 C CA . PRO A 1 88 ? 23.415 0.865 -23.283 1.00 88.38 88 PRO A CA 1
ATOM 697 C C . PRO A 1 88 ? 24.613 1.781 -23.564 1.00 88.38 88 PRO A C 1
ATOM 699 O O . PRO A 1 88 ? 25.466 1.949 -22.698 1.00 88.38 88 PRO A O 1
ATOM 702 N N . TYR A 1 89 ? 24.702 2.371 -24.759 1.00 89.75 89 TYR A N 1
ATOM 703 C CA . TYR A 1 89 ? 25.843 3.188 -25.175 1.00 89.75 89 TYR A CA 1
ATOM 704 C C . TYR A 1 89 ? 25.673 4.672 -24.849 1.00 89.75 89 TYR A C 1
ATOM 706 O O . TYR A 1 89 ? 26.654 5.366 -24.595 1.00 89.75 89 TYR A O 1
ATOM 714 N N . ASN A 1 90 ? 24.441 5.179 -24.894 1.00 89.50 90 ASN A N 1
ATOM 715 C CA . ASN A 1 90 ? 24.148 6.609 -24.742 1.00 89.50 90 ASN A CA 1
ATOM 716 C C . ASN A 1 90 ? 23.038 6.906 -23.721 1.00 89.50 90 ASN A C 1
ATOM 718 O O . ASN A 1 90 ? 22.675 8.068 -23.553 1.00 89.50 90 ASN A O 1
ATOM 722 N N . ASN A 1 91 ? 22.500 5.879 -23.054 1.00 85.56 91 ASN A N 1
ATOM 723 C CA . ASN A 1 91 ? 21.405 5.956 -22.084 1.00 85.56 91 ASN A CA 1
ATOM 724 C C . ASN A 1 91 ? 20.129 6.636 -22.610 1.00 85.56 91 ASN A C 1
ATOM 726 O O . ASN A 1 91 ? 19.283 7.055 -21.822 1.00 85.56 91 ASN A O 1
ATOM 730 N N . MET A 1 92 ? 19.959 6.744 -23.932 1.00 88.88 92 MET A N 1
ATOM 731 C CA . MET A 1 92 ? 18.731 7.278 -24.510 1.00 88.88 92 MET A CA 1
ATOM 732 C C . MET A 1 92 ? 17.608 6.251 -24.414 1.00 88.88 92 MET A C 1
ATOM 734 O O . MET A 1 92 ? 17.806 5.062 -24.673 1.00 88.88 92 MET A O 1
ATOM 738 N N . THR A 1 93 ? 16.409 6.726 -24.091 1.00 90.94 93 THR A N 1
ATOM 739 C CA . THR A 1 93 ? 15.202 5.901 -24.067 1.00 90.94 93 THR A CA 1
ATOM 740 C C . THR A 1 93 ? 14.869 5.410 -25.473 1.00 90.94 93 THR A C 1
ATOM 742 O O . THR A 1 93 ? 14.440 6.182 -26.327 1.00 90.94 93 THR A O 1
ATOM 745 N N . ILE A 1 94 ? 15.036 4.108 -25.700 1.00 90.19 94 ILE A N 1
ATOM 746 C CA . ILE A 1 94 ? 14.582 3.407 -26.905 1.00 90.19 94 ILE A CA 1
ATOM 747 C C . ILE A 1 94 ? 13.056 3.351 -26.902 1.00 90.19 94 ILE A C 1
ATOM 749 O O . ILE A 1 94 ? 12.411 3.580 -27.925 1.00 90.19 94 ILE A O 1
ATOM 753 N N . LYS A 1 95 ? 12.472 3.017 -25.746 1.00 88.44 95 LYS A N 1
ATOM 754 C CA . LYS A 1 95 ? 11.026 2.872 -25.596 1.00 88.44 95 LYS A CA 1
ATOM 755 C C . LYS A 1 95 ? 10.597 3.127 -24.159 1.00 88.44 95 LYS A C 1
ATOM 757 O O . LYS A 1 95 ? 11.322 2.779 -23.237 1.00 88.44 95 LYS A O 1
ATOM 762 N N . TYR A 1 96 ? 9.423 3.717 -23.985 1.00 90.69 96 TYR A N 1
ATOM 763 C CA . TYR A 1 96 ? 8.823 3.978 -22.681 1.00 90.69 96 TYR A CA 1
ATOM 764 C C . TYR A 1 96 ? 7.401 3.428 -22.645 1.00 90.69 96 TYR A C 1
ATOM 766 O O . TYR A 1 96 ? 6.683 3.458 -23.648 1.00 90.69 96 TYR A O 1
ATOM 774 N N . PHE A 1 97 ? 7.022 2.932 -21.477 1.00 87.44 97 P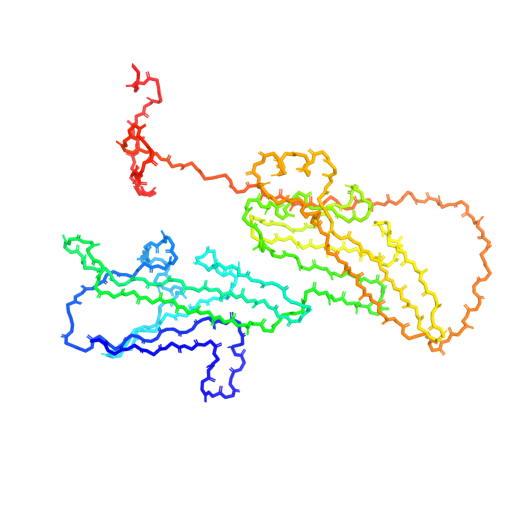HE A N 1
ATOM 775 C CA . PHE A 1 97 ? 5.752 2.303 -21.194 1.00 87.44 97 PHE A CA 1
ATOM 776 C C . PHE A 1 97 ? 5.233 2.769 -19.843 1.00 87.44 97 PHE A C 1
ATOM 778 O O . PHE A 1 97 ? 6.003 2.916 -18.897 1.00 87.44 97 PHE A O 1
ATOM 785 N N . SER A 1 98 ? 3.919 2.921 -19.754 1.00 90.62 98 SER A N 1
ATOM 786 C CA . SER A 1 98 ? 3.219 3.147 -18.500 1.00 90.62 98 SER A CA 1
ATOM 787 C C . SER A 1 98 ? 1.997 2.240 -18.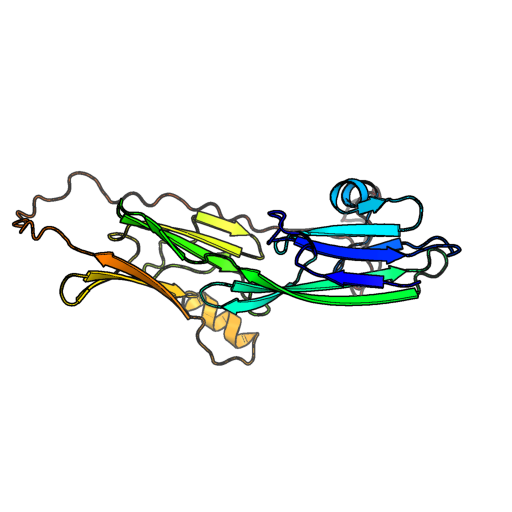479 1.00 90.62 98 SER A C 1
ATOM 789 O O . SER A 1 98 ? 1.252 2.196 -19.461 1.00 90.62 98 SER A O 1
ATOM 791 N N . LEU A 1 99 ? 1.850 1.456 -17.416 1.00 90.50 99 LEU A N 1
ATOM 792 C CA . LEU A 1 99 ? 0.769 0.492 -17.244 1.00 90.50 99 LEU A CA 1
ATOM 793 C C . LEU A 1 99 ? 0.036 0.796 -15.940 1.00 90.50 99 LEU A C 1
ATOM 795 O O . LEU A 1 99 ? 0.596 0.605 -14.864 1.00 90.50 99 LEU A O 1
ATOM 799 N N . ASP A 1 100 ? -1.204 1.263 -16.042 1.00 89.62 100 ASP A N 1
ATOM 800 C CA . ASP A 1 100 ? -2.101 1.510 -14.916 1.00 89.62 100 ASP A CA 1
ATOM 801 C C . ASP A 1 100 ? -3.101 0.364 -14.739 1.00 89.62 100 ASP A C 1
ATOM 803 O O . ASP A 1 100 ? -3.768 -0.063 -15.682 1.00 89.62 100 ASP A O 1
ATOM 807 N N . CYS A 1 101 ? -3.207 -0.145 -13.512 1.00 89.00 101 CYS A N 1
ATOM 808 C CA . CYS A 1 101 ? -4.020 -1.310 -13.196 1.00 89.00 101 CYS A CA 1
ATOM 809 C C . CYS A 1 101 ? -4.726 -1.182 -11.855 1.00 89.00 101 CYS A C 1
ATOM 811 O O . CYS A 1 101 ? -4.185 -0.648 -10.889 1.00 89.00 101 CYS A O 1
ATOM 813 N N . SER A 1 102 ? -5.948 -1.707 -11.792 1.00 86.56 102 SER A N 1
ATOM 814 C CA . SER A 1 102 ? -6.720 -1.824 -10.558 1.00 86.56 102 SER A CA 1
ATOM 815 C C . SER A 1 102 ? -6.636 -3.252 -10.039 1.00 86.56 102 SER A C 1
ATOM 817 O O . SER A 1 102 ? -7.186 -4.170 -10.642 1.00 86.56 102 SER A O 1
ATOM 819 N N . PHE A 1 103 ? -5.953 -3.420 -8.913 1.00 85.31 103 PHE A N 1
ATOM 820 C CA . PHE A 1 103 ? -5.777 -4.694 -8.228 1.00 85.31 103 PHE A CA 1
ATOM 821 C C . PHE A 1 103 ? -6.837 -4.825 -7.141 1.00 85.31 103 PHE A C 1
ATOM 823 O O . PHE A 1 103 ? -6.985 -3.925 -6.312 1.00 85.31 103 PHE A O 1
ATOM 830 N N . LEU A 1 104 ? -7.592 -5.923 -7.143 1.00 82.31 104 LEU A N 1
ATOM 831 C CA . LEU A 1 104 ? -8.560 -6.192 -6.083 1.00 82.31 104 LEU A CA 1
ATOM 832 C C . LEU A 1 104 ? -7.800 -6.472 -4.790 1.00 82.31 104 LEU A C 1
ATOM 834 O O . LEU A 1 104 ? -6.992 -7.395 -4.724 1.00 82.31 104 LEU A O 1
ATOM 838 N N . LYS A 1 105 ? -8.055 -5.667 -3.760 1.00 80.00 105 LYS A N 1
ATOM 839 C CA . LYS A 1 105 ? -7.409 -5.834 -2.462 1.00 80.00 105 LYS A CA 1
ATOM 840 C C . LYS A 1 105 ? -8.364 -5.467 -1.349 1.00 80.00 105 LYS A C 1
ATOM 842 O O . LYS A 1 105 ? -8.975 -4.398 -1.357 1.00 80.00 105 LYS A O 1
ATOM 847 N N . THR A 1 106 ? -8.453 -6.353 -0.369 1.00 78.69 106 THR A N 1
ATOM 848 C CA . THR A 1 106 ? -9.198 -6.094 0.855 1.00 78.69 106 THR A CA 1
ATOM 849 C C . THR A 1 106 ? -8.379 -5.158 1.735 1.00 78.69 106 THR A C 1
ATOM 851 O O . THR A 1 106 ? -7.352 -5.544 2.282 1.00 78.69 106 THR A O 1
ATOM 854 N N . LEU A 1 107 ? -8.813 -3.903 1.840 1.00 80.62 107 LEU A N 1
ATOM 855 C CA . LEU A 1 107 ? -8.141 -2.894 2.666 1.00 80.62 107 LEU A CA 1
ATOM 856 C C . LEU A 1 107 ? -8.615 -2.903 4.115 1.00 80.62 107 LEU A C 1
ATOM 858 O O . LEU A 1 107 ? -8.031 -2.236 4.959 1.00 80.62 107 LEU A O 1
ATOM 862 N N . THR A 1 108 ? -9.704 -3.603 4.408 1.00 86.69 108 THR A N 1
ATOM 863 C CA . THR A 1 108 ? -10.250 -3.737 5.754 1.00 86.69 108 THR A CA 1
ATOM 864 C C . THR A 1 108 ? -10.786 -5.142 5.929 1.00 86.69 108 THR A C 1
ATOM 866 O O . THR A 1 108 ? -11.669 -5.555 5.177 1.00 86.69 108 THR A O 1
ATOM 869 N N . GLU A 1 109 ? -10.289 -5.859 6.932 1.00 88.38 109 GLU A N 1
ATOM 870 C CA . GLU A 1 109 ? -10.793 -7.183 7.284 1.00 88.38 109 GLU A CA 1
ATOM 871 C C . GLU A 1 109 ? -11.390 -7.185 8.690 1.00 88.38 109 GLU A C 1
ATOM 873 O O . GLU A 1 109 ? -10.879 -6.568 9.629 1.00 88.38 109 GLU A O 1
ATOM 878 N N . CYS A 1 110 ? -12.508 -7.895 8.817 1.00 90.19 110 CYS A N 1
ATOM 879 C CA . CYS A 1 110 ? -13.309 -7.982 10.028 1.00 90.19 110 CYS A CA 1
ATOM 880 C C . CYS A 1 110 ? -13.411 -9.450 10.433 1.00 90.19 110 CYS A C 1
ATOM 882 O O . CYS A 1 110 ? -14.062 -10.246 9.753 1.00 90.19 110 CYS A O 1
ATOM 884 N N . PHE A 1 111 ? -12.782 -9.819 11.542 1.00 89.69 111 PHE A N 1
ATOM 885 C CA . PHE A 1 111 ? -12.742 -11.199 12.005 1.00 89.69 111 PHE A CA 1
ATOM 886 C C . PHE A 1 111 ? -13.820 -11.451 13.059 1.00 89.69 111 PHE A C 1
ATOM 888 O O . PHE A 1 111 ? -14.071 -10.630 13.937 1.00 89.69 111 PHE A O 1
ATOM 895 N N . SER A 1 112 ? -14.434 -12.636 13.038 1.00 87.62 112 SER A N 1
ATOM 896 C CA . SER A 1 112 ? -15.515 -13.003 13.969 1.00 87.62 112 SER A CA 1
ATOM 897 C C . SER A 1 112 ? -15.112 -12.999 15.450 1.00 87.62 112 SER A C 1
ATOM 899 O O . SER A 1 112 ? -15.981 -12.990 16.318 1.00 87.62 112 SER A O 1
ATOM 901 N N . ASN A 1 113 ? -13.811 -13.017 15.755 1.00 88.50 113 ASN A N 1
ATOM 902 C CA . ASN A 1 113 ? -13.267 -12.879 17.109 1.00 88.50 113 ASN A CA 1
ATOM 903 C C . ASN A 1 113 ? -13.228 -11.415 17.604 1.00 88.50 113 ASN A C 1
ATOM 905 O O . ASN A 1 113 ? -12.828 -11.177 18.742 1.00 88.50 113 ASN A O 1
ATOM 909 N N . GLY A 1 114 ? -13.631 -10.446 16.775 1.00 85.50 114 GLY A N 1
ATOM 910 C CA . GLY A 1 114 ? -13.591 -9.020 17.090 1.00 85.50 114 GLY A CA 1
ATOM 911 C C . GLY A 1 114 ? -12.258 -8.340 16.770 1.00 85.50 114 GLY A C 1
ATOM 912 O O . GLY A 1 114 ? -12.048 -7.208 17.200 1.00 85.50 114 GLY A O 1
ATOM 913 N N . THR A 1 115 ? -11.357 -8.993 16.037 1.00 92.50 115 THR A N 1
ATOM 914 C CA . THR A 1 115 ? -10.178 -8.342 15.454 1.00 92.50 115 THR A CA 1
ATOM 915 C C . THR A 1 115 ? -10.585 -7.579 14.190 1.00 92.50 115 THR A C 1
ATOM 917 O O . THR A 1 115 ? -11.350 -8.081 13.367 1.00 92.50 115 THR A O 1
ATOM 920 N N . MET A 1 116 ? -10.064 -6.367 14.036 1.00 90.94 116 MET A N 1
ATOM 921 C CA . MET A 1 116 ? -10.188 -5.530 12.846 1.00 90.94 116 MET A CA 1
ATOM 922 C C . MET A 1 116 ? -8.789 -5.215 12.324 1.00 90.94 116 MET A C 1
ATOM 924 O O . MET A 1 116 ? -7.881 -4.907 13.102 1.00 90.94 116 MET A O 1
ATOM 928 N N . THR A 1 117 ? -8.613 -5.292 11.011 1.00 91.19 117 THR A N 1
ATOM 929 C CA . THR A 1 117 ? -7.367 -4.893 10.357 1.00 91.19 117 THR A CA 1
ATOM 930 C C . THR A 1 117 ? -7.661 -3.896 9.254 1.00 91.19 117 THR A C 1
ATOM 932 O O . THR A 1 117 ? -8.721 -3.946 8.629 1.00 91.19 117 THR A O 1
ATOM 935 N N . ALA A 1 118 ? -6.737 -2.968 9.035 1.00 90.06 118 ALA A N 1
ATOM 936 C CA . ALA A 1 118 ? -6.847 -1.993 7.963 1.00 90.06 118 ALA A CA 1
ATOM 937 C C . ALA A 1 118 ? -5.485 -1.751 7.311 1.00 90.06 118 ALA A C 1
ATOM 939 O O . ALA A 1 118 ? -4.478 -1.597 8.000 1.00 90.06 118 ALA A O 1
ATOM 940 N N . LEU A 1 119 ? -5.465 -1.708 5.981 1.00 85.81 119 LEU A N 1
ATOM 941 C CA . LEU A 1 119 ? -4.300 -1.384 5.170 1.00 85.81 119 LEU A CA 1
ATOM 942 C C . LEU A 1 119 ? -4.519 -0.026 4.508 1.00 85.81 119 LEU A C 1
ATOM 944 O O . LEU A 1 119 ? -5.436 0.147 3.704 1.00 85.81 119 LEU A O 1
ATOM 948 N N . LYS A 1 120 ? -3.634 0.920 4.805 1.00 85.38 120 LYS A N 1
ATOM 949 C CA . LYS A 1 120 ? -3.538 2.189 4.095 1.00 85.38 120 LYS A CA 1
ATOM 950 C C . LYS A 1 120 ? -2.297 2.182 3.216 1.00 85.38 120 LYS A C 1
ATOM 952 O O . LYS A 1 120 ? -1.232 1.830 3.696 1.00 85.38 120 LYS A O 1
ATOM 957 N N . VAL A 1 121 ? -2.421 2.608 1.963 1.00 81.00 121 VAL A N 1
ATOM 958 C CA . VAL A 1 121 ? -1.280 2.833 1.063 1.00 81.00 121 VAL A CA 1
ATOM 959 C C . VAL A 1 121 ? -1.110 4.325 0.768 1.00 81.00 121 VAL A C 1
ATOM 961 O O . VAL A 1 121 ? -2.093 5.067 0.806 1.00 81.00 121 VAL A O 1
ATOM 964 N N . GLU A 1 122 ? 0.115 4.762 0.488 1.00 77.50 122 GLU A N 1
ATOM 965 C CA . GLU A 1 122 ? 0.485 6.131 0.122 1.00 77.50 122 GLU A CA 1
ATOM 966 C C . GLU A 1 122 ? -0.273 6.544 -1.145 1.00 77.50 122 GLU A C 1
ATOM 968 O O . GLU A 1 122 ? 0.083 6.174 -2.258 1.00 77.50 122 GLU A O 1
ATOM 973 N N . SER A 1 123 ? -1.374 7.271 -0.964 1.00 68.19 123 SER A N 1
ATOM 974 C CA . SER A 1 123 ? -2.257 7.716 -2.049 1.00 68.19 123 SER A CA 1
ATOM 975 C C . SER A 1 123 ? -2.158 9.215 -2.322 1.00 68.19 123 SER A C 1
ATOM 977 O O . SER A 1 123 ? -2.844 9.718 -3.204 1.00 68.19 123 SER A O 1
ATOM 979 N N . ALA A 1 124 ? -1.376 9.936 -1.517 1.00 68.88 124 ALA A N 1
ATOM 980 C CA . ALA A 1 124 ? -1.217 11.381 -1.578 1.00 68.88 124 ALA A CA 1
ATOM 981 C C . ALA A 1 124 ? 0.277 11.724 -1.460 1.00 68.88 124 ALA A C 1
ATOM 983 O O . ALA A 1 124 ? 0.935 11.189 -0.564 1.00 68.88 124 ALA A O 1
ATOM 984 N N . PRO A 1 125 ? 0.823 12.595 -2.330 1.00 66.06 125 PRO A N 1
ATOM 985 C CA . PRO A 1 125 ? 2.239 12.948 -2.294 1.00 66.06 125 PRO A CA 1
ATOM 986 C C . PRO A 1 125 ? 2.647 13.504 -0.926 1.00 66.06 125 PRO A C 1
ATOM 988 O O . PRO A 1 125 ? 2.004 14.409 -0.412 1.00 66.06 125 PRO A O 1
ATOM 991 N N . GLY A 1 126 ? 3.726 12.994 -0.335 1.00 68.69 126 GLY A N 1
ATOM 992 C CA . GLY A 1 126 ? 4.274 13.536 0.915 1.00 68.69 126 GLY A CA 1
ATOM 993 C C . GLY A 1 126 ? 3.525 13.138 2.192 1.00 68.69 126 GLY A C 1
ATOM 994 O O . GLY A 1 126 ? 3.996 13.472 3.281 1.00 68.69 126 GLY A O 1
ATOM 995 N N . LEU A 1 127 ? 2.417 12.394 2.096 1.00 76.56 127 LEU A N 1
ATOM 996 C CA . LEU A 1 127 ? 1.786 11.769 3.255 1.00 76.56 127 LEU A CA 1
ATOM 997 C C . LEU A 1 127 ? 2.610 10.550 3.676 1.00 76.56 127 LEU A C 1
ATOM 999 O O . LEU A 1 127 ? 2.605 9.541 2.982 1.00 76.56 127 LEU A O 1
ATOM 1003 N N . ASN A 1 128 ? 3.266 10.615 4.835 1.00 80.56 128 ASN A N 1
ATOM 1004 C CA . ASN A 1 128 ? 3.934 9.451 5.414 1.00 80.56 128 ASN A CA 1
ATOM 1005 C C . ASN A 1 128 ? 2.893 8.545 6.107 1.00 80.56 128 ASN A C 1
ATOM 1007 O O . ASN A 1 128 ? 2.351 8.953 7.141 1.00 80.56 128 ASN A O 1
ATOM 1011 N N . PRO A 1 129 ? 2.628 7.319 5.607 1.00 84.50 129 PRO A N 1
ATOM 1012 C CA . PRO A 1 129 ? 1.635 6.422 6.203 1.00 84.50 129 PRO A CA 1
ATOM 1013 C C . PRO A 1 129 ? 1.948 6.052 7.660 1.00 84.50 129 PRO A C 1
ATOM 1015 O O . PRO A 1 129 ? 1.036 5.789 8.439 1.00 84.50 129 PRO A O 1
ATOM 1018 N N . GLY A 1 130 ? 3.225 6.061 8.049 1.00 85.69 130 GLY A N 1
ATOM 1019 C CA . GLY A 1 130 ? 3.683 5.755 9.401 1.00 85.69 130 GLY A CA 1
ATOM 1020 C C . GLY A 1 130 ? 3.293 6.781 10.468 1.00 85.69 130 GLY A C 1
ATOM 1021 O O . GLY A 1 130 ? 3.359 6.466 11.653 1.00 85.69 130 GLY A O 1
ATOM 1022 N N . LEU A 1 131 ? 2.886 7.991 10.068 1.00 87.06 131 LEU A N 1
ATOM 1023 C CA . LEU A 1 131 ? 2.422 9.043 10.984 1.00 87.06 131 LEU A CA 1
ATOM 1024 C C . LEU A 1 131 ? 0.918 8.977 11.270 1.00 87.06 131 LEU A C 1
ATOM 1026 O O . LEU A 1 131 ? 0.421 9.747 12.088 1.00 87.06 131 LEU A O 1
ATOM 1030 N N . LEU A 1 132 ? 0.193 8.098 10.581 1.00 88.31 132 LEU A N 1
ATOM 1031 C CA . LEU A 1 132 ? -1.245 7.954 10.745 1.00 88.31 132 LEU A CA 1
ATOM 1032 C C . LEU A 1 132 ? -1.576 7.249 12.061 1.00 88.31 132 LEU A C 1
ATOM 1034 O O . LEU A 1 132 ? -0.873 6.334 12.487 1.00 88.31 132 LEU A O 1
ATOM 1038 N N . THR A 1 133 ? -2.693 7.621 12.671 1.00 92.19 133 THR A N 1
ATOM 1039 C CA . THR A 1 133 ? -3.196 6.998 13.898 1.00 92.19 133 THR A CA 1
ATOM 1040 C C . THR A 1 133 ? -4.660 6.623 13.749 1.00 92.19 133 THR A C 1
ATOM 1042 O O . THR A 1 133 ? -5.356 7.137 12.876 1.00 92.19 133 THR A O 1
ATOM 1045 N N . LEU A 1 134 ? -5.130 5.718 14.606 1.00 93.44 134 LEU A N 1
ATOM 1046 C CA . LEU A 1 134 ? -6.562 5.490 14.798 1.00 93.44 134 LEU A CA 1
ATOM 1047 C C . LEU A 1 134 ? -7.193 6.664 15.572 1.00 93.44 134 LEU A C 1
ATOM 1049 O O . LEU A 1 134 ? -6.494 7.587 15.994 1.00 93.44 134 LEU A O 1
ATOM 1053 N N . SER A 1 135 ? -8.504 6.606 15.830 1.00 93.31 135 SER A N 1
ATOM 1054 C CA . SER A 1 135 ? -9.215 7.637 16.609 1.00 93.31 135 SER A CA 1
ATOM 1055 C C . SER A 1 135 ? -8.618 7.883 18.004 1.00 93.31 135 SER A C 1
ATOM 1057 O O . SER A 1 135 ? -8.808 8.951 18.577 1.00 93.31 135 SER A O 1
ATOM 1059 N N . ASP A 1 136 ? -7.924 6.891 18.570 1.00 92.06 136 ASP A N 1
ATOM 1060 C CA . ASP A 1 136 ? -7.012 7.083 19.698 1.00 92.06 136 ASP A CA 1
ATOM 1061 C C . ASP A 1 136 ? -5.594 7.363 19.159 1.00 92.06 136 ASP A C 1
ATOM 1063 O O . ASP A 1 136 ? -4.985 6.446 18.595 1.00 92.06 136 ASP A O 1
ATOM 1067 N N . PRO A 1 137 ? -5.034 8.573 19.358 1.00 89.69 137 PRO A N 1
ATOM 1068 C CA . PRO A 1 137 ? -3.714 8.944 18.839 1.00 89.69 137 PRO A CA 1
ATOM 1069 C C . PRO A 1 137 ? -2.562 8.088 19.375 1.00 89.69 137 PRO A C 1
ATOM 1071 O O . PRO A 1 137 ? -1.474 8.080 18.805 1.00 89.69 137 PRO A O 1
ATOM 1074 N N . THR A 1 138 ? -2.769 7.353 20.473 1.00 89.50 138 THR A N 1
ATOM 1075 C CA . THR A 1 138 ? -1.763 6.412 20.988 1.00 89.50 138 THR A CA 1
ATOM 1076 C C . THR A 1 138 ? -1.680 5.125 20.162 1.00 89.50 138 THR A C 1
ATOM 1078 O O . THR A 1 138 ? -0.695 4.391 20.257 1.00 89.50 138 THR A O 1
ATOM 1081 N N . CYS A 1 139 ? -2.679 4.860 19.316 1.00 91.88 139 CYS A N 1
ATOM 1082 C CA . CYS A 1 139 ? -2.729 3.708 18.428 1.00 91.88 139 CYS A CA 1
ATOM 1083 C C . CYS A 1 139 ? -2.243 4.065 17.014 1.00 91.88 139 CYS A C 1
ATOM 1085 O O . CYS A 1 139 ? -3.033 4.424 16.138 1.00 91.88 139 CYS A O 1
ATOM 1087 N N . GLY A 1 140 ? -0.939 3.913 16.785 1.00 91.31 140 GLY A N 1
ATOM 1088 C CA . GLY A 1 140 ? -0.332 3.955 15.450 1.00 91.31 140 GLY A CA 1
ATOM 1089 C C . GLY A 1 140 ? -0.416 2.617 14.692 1.00 91.31 140 GLY A C 1
ATOM 1090 O O . GLY A 1 140 ? -0.994 1.643 15.193 1.00 91.31 140 GLY A O 1
ATOM 1091 N N . PRO A 1 141 ? 0.176 2.530 13.489 1.00 92.00 141 PRO A N 1
ATOM 1092 C CA . PRO A 1 141 ? 0.229 1.293 12.725 1.00 92.00 141 PRO A CA 1
ATOM 1093 C C . PRO A 1 141 ? 1.114 0.251 13.412 1.00 92.00 141 PRO A C 1
ATOM 1095 O O . PRO A 1 141 ? 2.193 0.543 13.929 1.00 92.00 141 PRO A O 1
ATOM 1098 N N . THR A 1 142 ? 0.678 -1.005 13.367 1.00 88.81 142 THR A N 1
ATOM 1099 C CA . THR A 1 142 ? 1.440 -2.151 13.878 1.00 88.81 142 THR A CA 1
ATOM 1100 C C . THR A 1 142 ? 2.669 -2.421 13.010 1.00 88.81 142 THR A C 1
ATOM 1102 O O . THR A 1 142 ? 3.733 -2.766 13.527 1.00 88.81 142 THR A O 1
ATOM 1105 N N . TYR A 1 143 ? 2.521 -2.233 11.696 1.00 84.56 143 TYR A N 1
ATOM 1106 C CA . TYR A 1 143 ? 3.586 -2.334 10.703 1.00 84.56 143 TYR A CA 1
ATOM 1107 C C . TYR A 1 143 ? 3.442 -1.210 9.677 1.00 84.56 143 TYR A C 1
ATOM 1109 O O . TYR A 1 143 ? 2.329 -0.899 9.258 1.00 84.56 143 TYR A O 1
ATOM 1117 N N . CYS A 1 144 ? 4.551 -0.608 9.263 1.00 85.81 144 CYS A N 1
ATOM 1118 C CA . CYS A 1 144 ? 4.560 0.452 8.262 1.00 85.81 144 CYS A CA 1
ATOM 1119 C C . CYS A 1 144 ? 5.836 0.375 7.408 1.00 85.81 144 CYS A C 1
ATOM 1121 O O . CYS A 1 144 ? 6.869 -0.128 7.868 1.00 85.81 144 CYS A O 1
ATOM 1123 N N . ASP A 1 145 ? 5.774 0.967 6.224 1.00 79.38 145 ASP A N 1
ATOM 1124 C CA . ASP A 1 145 ? 6.917 1.509 5.499 1.00 79.38 145 ASP A CA 1
ATOM 1125 C C . ASP A 1 145 ? 6.537 2.868 4.880 1.00 79.38 145 ASP A C 1
ATOM 1127 O O . ASP A 1 145 ? 5.483 3.434 5.188 1.00 79.38 145 ASP A O 1
ATOM 1131 N N . ASP A 1 146 ? 7.390 3.407 4.010 1.00 78.00 146 ASP A N 1
ATOM 1132 C CA . ASP A 1 146 ? 7.145 4.701 3.363 1.00 78.00 146 ASP A CA 1
ATOM 1133 C C . ASP A 1 146 ? 5.911 4.688 2.435 1.00 78.00 146 ASP A C 1
ATOM 1135 O O . ASP A 1 146 ? 5.430 5.744 2.037 1.00 78.00 146 ASP A O 1
ATOM 1139 N N . ARG A 1 147 ? 5.375 3.506 2.101 1.00 78.44 147 ARG A N 1
ATOM 1140 C CA . ARG A 1 147 ? 4.321 3.297 1.105 1.00 78.44 147 ARG A CA 1
ATOM 1141 C C . ARG A 1 147 ? 3.036 2.717 1.664 1.00 78.44 147 ARG A C 1
ATOM 1143 O O . ARG A 1 147 ? 2.003 2.832 1.003 1.00 78.44 147 ARG A O 1
ATOM 1150 N N . PHE A 1 148 ? 3.049 2.076 2.826 1.00 83.38 148 PHE A N 1
ATOM 1151 C CA . PHE A 1 148 ? 1.837 1.581 3.461 1.00 83.38 148 PHE A CA 1
ATOM 1152 C C . PHE A 1 148 ? 1.928 1.494 4.982 1.00 83.38 148 PHE A C 1
ATOM 1154 O O . PHE A 1 148 ? 2.991 1.385 5.581 1.00 83.38 148 PHE A O 1
ATOM 1161 N N . ALA A 1 149 ? 0.761 1.519 5.612 1.00 88.69 149 ALA A N 1
ATOM 1162 C CA . ALA A 1 149 ? 0.565 1.384 7.041 1.00 88.69 149 ALA A CA 1
ATOM 1163 C C . ALA A 1 149 ? -0.519 0.342 7.305 1.00 88.69 149 ALA A C 1
ATOM 1165 O O . ALA A 1 149 ? -1.618 0.394 6.745 1.00 88.69 149 ALA A O 1
ATOM 1166 N N . TYR A 1 150 ? -0.190 -0.619 8.156 1.00 89.38 150 TYR A N 1
ATOM 1167 C CA . TYR A 1 150 ? -1.055 -1.711 8.554 1.00 89.38 150 TYR A CA 1
ATOM 1168 C C . TYR A 1 150 ? -1.453 -1.552 10.016 1.00 89.38 150 TYR A C 1
ATOM 1170 O O . TYR A 1 150 ? -0.609 -1.524 10.915 1.00 89.38 150 TYR A O 1
ATOM 1178 N N . PHE A 1 151 ? -2.756 -1.485 10.245 1.00 92.62 151 PHE A N 1
ATOM 1179 C CA . PHE A 1 151 ? -3.364 -1.348 11.556 1.00 92.62 151 PHE A CA 1
ATOM 1180 C C . PHE A 1 151 ? -3.966 -2.679 11.979 1.00 92.62 151 PHE A C 1
ATOM 1182 O O . PHE A 1 151 ? -4.706 -3.306 11.219 1.00 92.62 151 PHE A O 1
ATOM 1189 N N . HIS A 1 152 ? -3.682 -3.078 13.214 1.00 93.88 152 HIS A N 1
ATOM 1190 C CA . HIS A 1 152 ? -4.286 -4.229 13.866 1.00 93.88 152 HIS A CA 1
ATOM 1191 C C . HIS A 1 152 ? -4.858 -3.788 15.209 1.00 93.88 152 HIS A C 1
ATOM 1193 O O . HIS A 1 152 ? -4.129 -3.324 16.083 1.00 93.88 152 HIS A O 1
ATOM 1199 N N . PHE A 1 153 ? -6.170 -3.914 15.379 1.00 93.88 153 PHE A N 1
ATOM 1200 C CA . PHE A 1 153 ? -6.854 -3.490 16.596 1.00 93.88 153 PHE A CA 1
ATOM 1201 C C . PHE A 1 153 ? -8.091 -4.348 16.851 1.00 93.88 153 PHE A C 1
ATOM 1203 O O . PHE A 1 153 ? -8.510 -5.155 16.022 1.00 93.88 153 PHE A O 1
ATOM 1210 N N . THR A 1 154 ? -8.681 -4.213 18.033 1.00 94.12 154 THR A N 1
ATOM 1211 C CA . THR A 1 154 ? -9.913 -4.924 18.385 1.00 94.12 154 THR A CA 1
ATOM 1212 C C . THR A 1 154 ? -11.103 -3.979 18.365 1.00 94.12 154 THR A C 1
ATOM 1214 O O . THR A 1 154 ? -10.971 -2.780 18.605 1.00 94.12 154 THR A O 1
ATOM 1217 N N . VAL A 1 155 ? -12.296 -4.540 18.188 1.00 92.00 155 VAL A N 1
ATOM 1218 C CA . VAL A 1 155 ? -13.577 -3.817 18.213 1.00 92.00 155 VAL A CA 1
ATOM 1219 C C . VAL A 1 155 ? -13.836 -3.007 19.499 1.00 92.00 155 VAL A C 1
ATOM 1221 O O . VAL A 1 155 ? -14.751 -2.190 19.526 1.00 92.00 155 VAL A O 1
ATOM 1224 N N . ASN A 1 156 ? -13.060 -3.229 20.569 1.00 91.31 156 ASN A N 1
ATOM 1225 C CA . ASN A 1 156 ? -13.189 -2.547 21.863 1.00 91.31 156 ASN A CA 1
ATOM 1226 C C . ASN A 1 156 ? -11.949 -1.700 22.235 1.00 91.31 156 ASN A C 1
ATOM 1228 O O . ASN A 1 156 ? -11.803 -1.336 23.403 1.00 91.31 156 ASN A O 1
ATOM 1232 N N . SER A 1 157 ? -11.034 -1.426 21.299 1.00 93.31 157 SER A N 1
ATOM 1233 C CA . SER A 1 157 ? -9.793 -0.669 21.546 1.00 93.31 157 SER A CA 1
ATOM 1234 C C . SER A 1 157 ? -9.637 0.527 20.601 1.00 93.31 157 SER A C 1
ATOM 1236 O O . SER A 1 157 ? -10.420 0.691 19.666 1.00 93.31 157 SER A O 1
ATOM 1238 N N . CYS A 1 158 ? -8.611 1.352 20.837 1.00 94.44 158 CYS A N 1
ATOM 1239 C CA . CYS A 1 158 ? -8.167 2.430 19.944 1.00 94.44 158 CYS A CA 1
ATOM 1240 C C . CYS A 1 158 ? -9.256 3.435 19.537 1.00 94.44 158 CYS A C 1
ATOM 1242 O O . CYS A 1 158 ? -9.316 3.863 18.388 1.00 94.44 158 CYS A O 1
ATOM 1244 N N . GLY A 1 159 ? -10.171 3.755 20.456 1.00 94.25 159 GLY A N 1
ATOM 1245 C CA . GLY A 1 159 ? -11.274 4.680 20.181 1.00 94.25 159 GLY A CA 1
ATOM 1246 C C . GLY A 1 159 ? -12.396 4.110 19.302 1.00 94.25 159 GLY A C 1
ATOM 1247 O O . GLY A 1 159 ? -13.275 4.862 18.892 1.00 94.25 159 GLY A O 1
ATOM 1248 N N . THR A 1 160 ? -12.413 2.796 19.031 1.00 95.25 160 THR A N 1
ATOM 1249 C CA . THR A 1 160 ? -13.454 2.169 18.198 1.00 95.25 160 THR A CA 1
ATOM 1250 C C . THR A 1 160 ? -14.835 2.371 18.813 1.00 95.25 160 THR A C 1
ATOM 1252 O O . THR A 1 160 ? -15.086 2.029 19.971 1.00 95.25 160 THR A O 1
ATOM 1255 N N . THR A 1 161 ? -15.760 2.897 18.014 1.00 94.56 161 THR A N 1
ATOM 1256 C CA . THR A 1 161 ? -17.144 3.131 18.425 1.00 94.56 161 THR A CA 1
ATOM 1257 C C . THR A 1 161 ? -18.039 1.977 17.992 1.00 94.56 161 THR A C 1
ATOM 1259 O O . THR A 1 161 ? -17.783 1.311 16.990 1.00 94.56 161 THR A O 1
ATOM 1262 N N . ARG A 1 162 ? -19.113 1.732 18.749 1.00 93.31 162 ARG A N 1
ATOM 1263 C CA . ARG A 1 162 ? -20.095 0.682 18.457 1.00 93.31 162 ARG A CA 1
ATOM 1264 C C . ARG A 1 162 ? -21.494 1.265 18.355 1.00 93.31 162 ARG A C 1
ATOM 1266 O O . ARG A 1 162 ? -21.949 1.950 19.271 1.00 93.31 162 ARG A O 1
ATOM 1273 N N . LYS A 1 163 ? -22.213 0.893 17.300 1.00 91.38 163 LYS A N 1
ATOM 1274 C CA . LYS A 1 163 ? -23.626 1.211 17.078 1.00 91.38 163 LYS A CA 1
ATOM 1275 C C . LYS A 1 163 ? -24.421 -0.073 16.863 1.00 91.38 163 LYS A C 1
ATOM 1277 O O . LYS A 1 163 ? -23.955 -1.001 16.210 1.00 91.38 163 LYS A O 1
ATOM 1282 N N . PHE A 1 164 ? -25.631 -0.120 17.407 1.00 89.00 164 PHE A N 1
ATOM 1283 C CA . PHE A 1 164 ? -26.588 -1.190 17.129 1.00 89.00 164 PHE A CA 1
ATOM 1284 C C . PHE A 1 164 ? -27.601 -0.684 16.106 1.00 89.00 164 PHE A C 1
ATOM 1286 O O . PHE A 1 164 ? -28.296 0.299 16.359 1.00 89.00 164 PHE A O 1
ATOM 1293 N N . ILE A 1 165 ? -27.673 -1.350 14.956 1.00 87.19 165 ILE A N 1
ATOM 1294 C CA . ILE A 1 165 ? -28.619 -1.055 13.880 1.00 87.19 165 ILE A CA 1
ATOM 1295 C C . ILE A 1 165 ? -29.387 -2.348 13.606 1.00 87.19 165 ILE A C 1
ATOM 1297 O O . ILE A 1 165 ? -28.859 -3.278 13.000 1.00 87.19 165 ILE A O 1
ATOM 1301 N N . ASN A 1 166 ? -30.637 -2.425 14.066 1.00 86.62 166 ASN A N 1
ATOM 1302 C CA . ASN A 1 166 ? -31.456 -3.640 14.005 1.00 86.62 166 ASN A CA 1
ATOM 1303 C C . ASN A 1 166 ? -30.753 -4.847 14.665 1.00 86.62 166 ASN A C 1
ATOM 1305 O O . ASN A 1 166 ? -30.478 -4.822 15.862 1.00 86.62 166 ASN A O 1
ATOM 1309 N N . ASN A 1 167 ? -30.457 -5.896 13.892 1.00 86.94 167 ASN A N 1
ATOM 1310 C CA . ASN A 1 167 ? -29.722 -7.087 14.319 1.00 86.94 167 ASN A CA 1
ATOM 1311 C C . ASN A 1 167 ? -28.230 -7.038 13.941 1.00 86.94 167 ASN A C 1
ATOM 1313 O O . ASN A 1 167 ? -27.577 -8.077 13.926 1.00 86.94 167 ASN A O 1
ATOM 1317 N N . VAL A 1 168 ? -27.685 -5.865 13.612 1.00 88.81 168 VAL A N 1
ATOM 1318 C CA . VAL A 1 168 ? -26.282 -5.688 13.226 1.00 88.81 168 VAL A CA 1
ATOM 1319 C C . VAL A 1 168 ? -25.575 -4.778 14.226 1.00 88.81 168 VAL A C 1
ATOM 1321 O O . VAL A 1 168 ? -26.053 -3.697 14.570 1.00 88.81 168 VAL A O 1
ATOM 1324 N N . MET A 1 169 ? -24.411 -5.221 14.688 1.00 90.25 169 MET A N 1
ATOM 1325 C CA . MET A 1 169 ? -23.447 -4.402 15.411 1.00 90.25 169 MET A CA 1
ATOM 1326 C C . MET A 1 169 ? -22.475 -3.797 14.403 1.00 90.25 169 MET A C 1
ATOM 1328 O O . MET A 1 169 ? -21.719 -4.522 13.757 1.00 90.25 169 MET A O 1
ATOM 1332 N N . LEU A 1 170 ? -22.513 -2.477 14.270 1.00 92.62 170 LEU A N 1
ATOM 1333 C CA . LEU A 1 170 ? -21.586 -1.698 13.464 1.00 92.62 170 LEU A CA 1
ATOM 1334 C C . LEU A 1 170 ? -20.464 -1.182 14.367 1.00 92.62 170 LEU A C 1
ATOM 1336 O O . LEU A 1 170 ? -20.730 -0.449 15.321 1.00 92.62 170 LEU A O 1
ATOM 1340 N N . TYR A 1 171 ? -19.231 -1.564 14.055 1.00 94.44 171 TYR A N 1
ATOM 1341 C CA . TYR A 1 171 ? -18.027 -1.026 14.676 1.00 94.44 171 TYR A CA 1
ATOM 1342 C C . TYR A 1 171 ? -17.315 -0.100 13.700 1.00 94.44 171 TYR A C 1
ATOM 1344 O O . TYR A 1 171 ? -17.068 -0.489 12.558 1.00 94.44 171 TYR A O 1
ATOM 1352 N N . GLU A 1 172 ? -17.001 1.111 14.149 1.00 95.19 172 GLU A N 1
ATOM 1353 C CA . GLU A 1 172 ? -16.375 2.147 13.328 1.00 95.19 172 GLU A CA 1
ATOM 1354 C C . GLU A 1 172 ? -15.127 2.694 14.017 1.00 95.19 172 GLU A C 1
ATOM 1356 O O . GLU A 1 172 ? -15.134 2.955 15.223 1.00 95.19 172 GLU A O 1
ATOM 1361 N N . ASN A 1 173 ? -14.078 2.890 13.227 1.00 94.38 173 ASN A N 1
ATOM 1362 C CA . ASN A 1 173 ? -12.872 3.611 13.609 1.00 94.38 173 ASN A CA 1
ATOM 1363 C C . ASN A 1 173 ? -12.434 4.496 12.434 1.00 94.38 173 ASN A C 1
ATOM 1365 O O . ASN A 1 173 ? -12.966 4.389 11.325 1.00 94.38 173 ASN A O 1
ATOM 1369 N N . GLU A 1 174 ? -11.471 5.361 12.676 1.00 92.19 174 GLU A N 1
ATOM 1370 C CA . GLU A 1 174 ? -10.986 6.349 11.737 1.00 92.19 174 GLU A CA 1
ATOM 1371 C C . GLU A 1 174 ? -9.464 6.370 11.760 1.00 92.19 174 GLU A C 1
ATOM 1373 O O . GLU A 1 174 ? -8.873 6.401 12.832 1.00 92.19 174 GLU A O 1
ATOM 1378 N N . ILE A 1 175 ? -8.852 6.329 10.580 1.00 90.12 175 ILE A N 1
ATOM 1379 C CA . ILE A 1 175 ? -7.418 6.509 10.387 1.00 90.12 175 ILE A CA 1
ATOM 1380 C C . ILE A 1 175 ? -7.208 7.917 9.845 1.00 90.12 175 ILE A C 1
ATOM 1382 O O . ILE A 1 175 ? -7.627 8.211 8.721 1.00 90.12 175 ILE A O 1
ATOM 1386 N N . SER A 1 176 ? -6.534 8.753 10.619 1.00 88.62 176 SER A N 1
ATOM 1387 C CA . SER A 1 176 ? -6.264 10.149 10.286 1.00 88.62 176 SER A CA 1
ATOM 1388 C C . SER A 1 176 ? -4.829 10.525 10.634 1.00 88.62 176 SER A C 1
ATOM 1390 O O . SER A 1 176 ? -4.073 9.737 11.217 1.00 88.62 176 SER A O 1
ATOM 1392 N N . LEU A 1 177 ? -4.417 11.709 10.192 1.00 86.44 177 LEU A N 1
ATOM 1393 C CA . LEU A 1 177 ? -3.146 12.293 10.585 1.00 86.44 177 LEU A CA 1
ATOM 1394 C C . LEU A 1 177 ? -3.385 13.141 11.852 1.00 86.44 177 LEU A C 1
ATOM 1396 O O . LEU A 1 177 ? -4.335 13.912 11.875 1.00 86.44 177 LEU A O 1
ATOM 1400 N N . PRO A 1 178 ? -2.569 13.030 12.916 1.00 83.75 178 PRO A N 1
ATOM 1401 C CA . PRO A 1 178 ? -2.750 13.873 14.099 1.00 83.75 178 PRO A CA 1
ATOM 1402 C C . PRO A 1 178 ? -2.558 15.366 13.787 1.00 83.75 178 PRO A C 1
ATOM 1404 O O . PRO A 1 178 ? -1.654 15.710 13.019 1.00 83.75 178 PRO A O 1
ATOM 1407 N N . ASP A 1 179 ? -3.305 16.250 14.461 1.00 78.56 179 ASP A N 1
ATOM 1408 C CA . ASP A 1 179 ? -3.308 17.713 14.252 1.00 78.56 179 ASP A CA 1
ATOM 1409 C C . ASP A 1 179 ? -1.899 18.333 14.128 1.00 78.56 179 ASP A C 1
ATOM 1411 O O . ASP A 1 179 ? -1.630 19.176 13.270 1.00 78.56 179 ASP A O 1
ATOM 1415 N N . GLU A 1 180 ? -0.951 17.897 14.966 1.00 75.25 180 GLU A N 1
ATOM 1416 C CA . GLU A 1 180 ? 0.432 18.399 14.971 1.00 75.25 180 GLU A CA 1
ATOM 1417 C C . GLU A 1 180 ? 1.183 18.138 13.652 1.00 75.25 180 GLU A C 1
ATOM 1419 O O . GLU A 1 180 ? 2.097 18.884 13.272 1.00 75.25 180 GLU A O 1
ATOM 1424 N N . HIS A 1 181 ? 0.822 17.056 12.963 1.00 74.00 181 HIS A N 1
ATOM 1425 C CA . HIS A 1 181 ? 1.387 16.644 11.685 1.00 74.00 181 HIS A CA 1
ATOM 1426 C C . HIS A 1 181 ? 0.588 17.195 10.501 1.00 74.00 181 HIS A C 1
ATOM 1428 O O . HIS A 1 181 ? 1.199 17.517 9.479 1.00 74.00 181 HIS A O 1
ATOM 1434 N N . GLU A 1 182 ? -0.722 17.395 10.648 1.00 70.44 182 GLU A N 1
ATOM 1435 C CA . GLU A 1 182 ? -1.563 18.035 9.629 1.00 70.44 182 GLU A CA 1
ATOM 1436 C C . GLU A 1 182 ? -1.124 19.465 9.325 1.00 70.44 182 GLU A C 1
ATOM 1438 O O . GLU A 1 182 ? -0.948 19.827 8.162 1.00 70.44 182 GLU A O 1
ATOM 1443 N N . VAL A 1 183 ? -0.826 20.263 10.355 1.00 66.56 183 VAL A N 1
ATOM 1444 C CA . VAL A 1 183 ? -0.361 21.651 10.173 1.00 66.56 183 VAL A CA 1
ATOM 1445 C C . VAL A 1 183 ? 0.926 21.713 9.339 1.00 66.56 183 VAL A C 1
ATOM 1447 O O . VAL A 1 183 ? 1.108 22.625 8.530 1.00 66.56 183 VAL A O 1
ATOM 1450 N N . LYS A 1 184 ? 1.822 20.730 9.491 1.00 65.31 184 LYS A N 1
ATOM 1451 C CA . LYS A 1 184 ? 3.062 20.637 8.700 1.00 65.31 184 LYS A CA 1
ATOM 1452 C C . LYS A 1 184 ? 2.795 20.201 7.261 1.00 65.31 184 LYS A C 1
ATOM 1454 O O . LYS A 1 184 ? 3.444 20.712 6.345 1.00 65.31 184 LYS A O 1
ATOM 1459 N N . LEU A 1 185 ? 1.858 19.275 7.061 1.00 67.88 185 LEU A N 1
ATOM 1460 C CA . LEU A 1 185 ? 1.480 18.803 5.732 1.00 67.88 185 LEU A CA 1
ATOM 1461 C C . LEU A 1 185 ? 0.820 19.928 4.925 1.00 67.88 185 LEU A C 1
ATOM 1463 O O . LEU A 1 185 ? 1.260 20.207 3.814 1.00 67.88 185 LEU A O 1
ATOM 1467 N N . ASN A 1 186 ? -0.126 20.652 5.525 1.00 63.44 186 ASN A N 1
ATOM 1468 C CA . ASN A 1 186 ? -0.868 21.753 4.895 1.00 63.44 186 ASN A CA 1
ATOM 1469 C C . ASN A 1 186 ? 0.013 22.983 4.618 1.00 63.44 186 ASN A C 1
ATOM 1471 O O . ASN A 1 186 ? -0.242 23.751 3.697 1.00 63.44 186 ASN A O 1
ATOM 1475 N N . ALA A 1 187 ? 1.100 23.166 5.376 1.00 60.53 187 ALA A N 1
ATOM 1476 C CA . ALA A 1 187 ? 2.105 24.183 5.062 1.00 60.53 187 ALA A CA 1
ATOM 1477 C C . ALA A 1 187 ? 2.936 23.838 3.808 1.00 60.53 187 ALA A C 1
ATOM 1479 O O . ALA A 1 187 ? 3.508 24.731 3.184 1.00 60.53 187 ALA A O 1
ATOM 1480 N N . THR A 1 188 ? 3.019 22.552 3.451 1.00 58.75 188 THR A N 1
ATOM 1481 C CA . THR A 1 188 ? 3.839 22.039 2.339 1.00 58.75 188 THR A CA 1
ATOM 1482 C C . THR A 1 188 ? 2.994 21.706 1.103 1.00 58.75 188 THR A C 1
ATOM 1484 O O . THR A 1 188 ? 3.464 21.829 -0.027 1.00 58.75 188 THR A O 1
ATOM 1487 N N . MET A 1 189 ? 1.737 21.312 1.303 1.00 55.06 189 MET A N 1
ATOM 1488 C CA . MET A 1 189 ? 0.766 20.979 0.268 1.00 55.06 189 MET A CA 1
ATOM 1489 C C . MET A 1 189 ? -0.373 21.997 0.275 1.00 55.06 189 MET A C 1
ATOM 1491 O O . MET A 1 189 ? -1.013 22.205 1.294 1.00 55.06 189 MET A O 1
ATOM 1495 N N . SER A 1 190 ? -0.684 22.578 -0.886 1.00 50.12 190 SER A N 1
ATOM 1496 C CA . SER A 1 190 ? -1.832 23.480 -1.101 1.00 50.12 190 SER A CA 1
ATOM 1497 C C . SER A 1 190 ? -3.194 22.747 -1.069 1.00 50.12 190 SER A C 1
ATOM 1499 O O . SER A 1 190 ? -4.103 23.094 -1.824 1.00 50.12 190 SER A O 1
ATOM 1501 N N . SER A 1 191 ? -3.324 21.692 -0.268 1.00 51.97 191 SER A N 1
ATOM 1502 C CA . SER A 1 191 ? -4.556 20.924 -0.101 1.00 51.97 191 SER A CA 1
ATOM 1503 C C . SER A 1 191 ? -5.155 21.270 1.255 1.00 51.97 191 SER A C 1
ATOM 1505 O O . SER A 1 191 ? -4.520 21.038 2.276 1.00 51.97 191 SER A O 1
ATOM 1507 N N . GLU A 1 192 ? -6.363 21.832 1.262 1.00 48.75 192 GLU A N 1
ATOM 1508 C CA . GLU A 1 192 ? -7.136 22.107 2.485 1.00 48.75 192 GLU A CA 1
ATOM 1509 C C . GLU A 1 192 ? -7.910 20.869 2.983 1.00 48.75 192 GLU A C 1
ATOM 1511 O O . GLU A 1 192 ? -8.688 20.965 3.929 1.00 48.75 192 GLU A O 1
ATOM 1516 N N . GLU A 1 193 ? -7.745 19.708 2.339 1.00 54.59 193 GLU A N 1
ATOM 1517 C CA . GLU A 1 193 ? -8.487 18.491 2.680 1.00 54.59 193 GLU A CA 1
ATOM 1518 C C . GLU A 1 193 ? -7.818 17.724 3.831 1.00 54.59 193 GLU A C 1
ATOM 1520 O O . GLU A 1 193 ? -6.709 17.206 3.686 1.00 54.59 193 GLU A O 1
ATOM 1525 N N . GLU A 1 194 ? -8.525 17.638 4.962 1.00 58.91 194 GLU A N 1
ATOM 1526 C CA . GLU A 1 194 ? -8.194 16.787 6.110 1.00 58.91 194 GLU A CA 1
ATOM 1527 C C . GLU A 1 194 ? -8.138 15.320 5.661 1.00 58.91 194 GLU A C 1
ATOM 1529 O O . GLU A 1 194 ? -9.072 14.791 5.043 1.00 58.91 194 GLU A O 1
ATOM 1534 N N . TYR A 1 195 ? -7.012 14.656 5.920 1.00 66.50 195 TYR A N 1
ATOM 1535 C CA . TYR A 1 195 ? -6.829 13.281 5.481 1.00 66.50 195 TYR A CA 1
ATOM 1536 C C . TYR A 1 195 ? -7.541 12.330 6.456 1.00 66.50 195 TYR A C 1
ATOM 1538 O O . TYR A 1 195 ? -7.047 12.057 7.549 1.00 66.50 195 TYR A O 1
ATOM 1546 N N . GLN A 1 196 ? -8.679 11.772 6.028 1.00 72.88 196 GLN A N 1
ATOM 1547 C CA . GLN A 1 196 ? -9.514 10.903 6.860 1.00 72.88 196 GLN A CA 1
ATOM 1548 C C . GLN A 1 196 ? -9.938 9.621 6.127 1.00 72.88 196 GLN A C 1
ATOM 1550 O O . GLN A 1 196 ? -10.565 9.659 5.066 1.00 72.88 196 GLN A O 1
ATOM 1555 N N . LEU A 1 197 ? -9.645 8.455 6.714 1.00 81.44 197 LEU A N 1
ATOM 1556 C CA . LEU A 1 197 ? -10.112 7.153 6.231 1.00 81.44 197 LEU A CA 1
ATOM 1557 C C . LEU A 1 197 ? -10.974 6.455 7.281 1.00 81.44 197 LEU A C 1
ATOM 1559 O O . LEU A 1 197 ? -10.502 6.056 8.342 1.00 81.44 197 LEU A O 1
ATOM 1563 N N . LYS A 1 198 ? -12.237 6.214 6.938 1.00 88.00 198 LYS A N 1
ATOM 1564 C CA . LYS A 1 198 ? -13.179 5.525 7.816 1.00 88.00 198 LYS A CA 1
ATOM 1565 C C . LYS A 1 198 ? -13.135 4.006 7.632 1.00 88.00 198 LYS A C 1
ATOM 1567 O O . LYS A 1 198 ? -13.325 3.502 6.527 1.00 88.00 198 LYS A O 1
ATOM 1572 N N . VAL A 1 199 ? -12.970 3.281 8.735 1.00 89.75 199 VAL A N 1
ATOM 1573 C CA . VAL A 1 199 ? -12.976 1.814 8.810 1.00 89.75 199 VAL A CA 1
ATOM 1574 C C . VAL A 1 199 ? -14.296 1.359 9.428 1.00 89.75 199 VAL A C 1
ATOM 1576 O O . VAL A 1 199 ? -14.735 1.901 10.442 1.00 89.75 199 VAL A O 1
ATOM 1579 N N . SER A 1 200 ? -14.980 0.388 8.820 1.00 91.38 200 SER A N 1
ATOM 1580 C CA . SER A 1 200 ? -16.302 -0.055 9.287 1.00 91.38 200 SER A CA 1
ATOM 1581 C C . SER A 1 200 ? -16.492 -1.561 9.145 1.00 91.38 200 SER A C 1
ATOM 1583 O O . SER A 1 200 ? -16.363 -2.107 8.053 1.00 91.38 200 SER A O 1
ATOM 1585 N N . CYS A 1 201 ? -16.859 -2.217 10.246 1.00 91.62 201 CYS A N 1
ATOM 1586 C CA . CYS A 1 201 ? -17.142 -3.648 10.302 1.00 91.62 201 CYS A CA 1
ATOM 1587 C C . CYS A 1 201 ? -18.566 -3.912 10.795 1.00 91.62 201 CYS A C 1
ATOM 1589 O O . CYS A 1 201 ? -18.990 -3.385 11.825 1.00 91.62 201 CYS A O 1
ATOM 1591 N N . TYR A 1 202 ? -19.284 -4.776 10.080 1.00 91.19 202 TYR A N 1
ATOM 1592 C CA . TYR A 1 202 ? -20.668 -5.141 10.371 1.00 91.19 202 TYR A CA 1
ATOM 1593 C C . TYR A 1 202 ? -20.731 -6.586 10.869 1.00 91.19 202 TYR A C 1
ATOM 1595 O O . TYR A 1 202 ? -20.351 -7.509 10.152 1.00 91.19 202 TYR A O 1
ATOM 1603 N N . TYR A 1 203 ? -21.250 -6.792 12.079 1.00 89.25 203 TYR A N 1
ATOM 1604 C CA . TYR A 1 203 ? -21.421 -8.116 1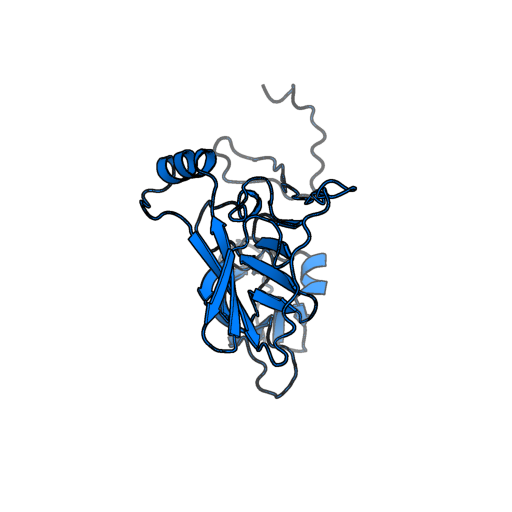2.677 1.00 89.25 203 TYR A CA 1
ATOM 1605 C C . TYR A 1 203 ? -22.897 -8.403 12.918 1.00 89.25 203 TYR A C 1
ATOM 1607 O O . TYR A 1 203 ? -23.565 -7.683 13.659 1.00 89.25 203 TYR A O 1
ATOM 1615 N N . VAL A 1 204 ? -23.412 -9.480 12.329 1.00 86.69 204 VAL A N 1
ATOM 1616 C CA . VAL A 1 204 ? -24.796 -9.906 12.564 1.00 86.69 204 VAL A CA 1
ATOM 1617 C C . VAL A 1 204 ? -24.907 -10.526 13.960 1.00 86.69 204 VAL A C 1
ATOM 1619 O O . VAL A 1 204 ? -24.282 -11.540 14.270 1.00 86.69 204 VAL A O 1
ATOM 1622 N N . ALA A 1 205 ? -25.718 -9.915 14.816 1.00 76.94 205 ALA A N 1
ATOM 1623 C CA . ALA A 1 205 ? -26.025 -10.393 16.153 1.00 76.94 205 ALA A CA 1
ATOM 1624 C C . ALA A 1 205 ? -27.159 -11.431 16.090 1.00 76.94 205 ALA A C 1
ATOM 1626 O O . ALA A 1 205 ? -28.336 -11.098 16.202 1.00 76.94 205 ALA A O 1
ATOM 1627 N N . ASN A 1 206 ? -26.806 -12.709 15.925 1.00 65.75 206 ASN A N 1
ATOM 1628 C CA . ASN A 1 206 ? -27.785 -13.809 15.895 1.00 65.75 206 ASN A CA 1
ATOM 1629 C C . ASN A 1 206 ? -28.347 -14.178 17.283 1.00 65.75 206 ASN A C 1
ATOM 1631 O O . ASN A 1 206 ? -29.379 -14.837 17.368 1.00 65.75 206 ASN A O 1
ATOM 1635 N N . ILE A 1 207 ? -27.674 -13.792 18.376 1.00 59.81 207 ILE A N 1
ATOM 1636 C CA . ILE A 1 207 ? -28.064 -14.144 19.748 1.00 59.81 207 ILE A CA 1
ATOM 1637 C C . ILE A 1 207 ? -28.023 -12.885 20.618 1.00 59.81 207 ILE A C 1
ATOM 1639 O O . ILE A 1 207 ? -26.951 -12.399 20.974 1.00 59.81 207 ILE A O 1
ATOM 1643 N N . THR A 1 208 ? -29.187 -12.377 21.021 1.00 52.28 208 THR A N 1
ATOM 1644 C CA . THR A 1 208 ? -29.306 -11.368 22.082 1.00 52.28 208 THR A CA 1
ATOM 1645 C C . THR A 1 208 ? -29.033 -12.023 23.436 1.00 52.28 208 THR A C 1
ATOM 1647 O O . THR A 1 208 ? -29.958 -12.401 24.154 1.00 52.28 208 THR A O 1
ATOM 1650 N N . ARG A 1 209 ? -27.761 -12.208 23.804 1.00 49.84 209 ARG A N 1
ATOM 1651 C CA . ARG A 1 209 ? -27.409 -12.443 25.210 1.00 49.84 209 ARG A CA 1
ATOM 1652 C C . ARG A 1 209 ? -27.270 -11.092 25.891 1.00 49.84 209 ARG A C 1
ATOM 1654 O O . ARG A 1 209 ? -26.273 -10.401 25.708 1.00 49.84 209 ARG A O 1
ATOM 1661 N N . THR A 1 210 ? -28.280 -10.716 26.666 1.00 48.62 210 THR A N 1
ATOM 1662 C CA . THR A 1 210 ? -28.215 -9.555 27.552 1.00 48.62 210 THR A CA 1
ATOM 1663 C C . THR A 1 210 ? -27.153 -9.827 28.615 1.00 48.62 210 THR A C 1
ATOM 1665 O O . THR A 1 210 ? -27.389 -10.559 29.573 1.00 48.62 210 THR A O 1
ATOM 1668 N N . LEU A 1 211 ? -25.950 -9.291 28.425 1.00 50.28 211 LEU A N 1
ATOM 1669 C CA . LEU A 1 211 ? -24.931 -9.271 29.467 1.00 50.28 211 LEU A CA 1
ATOM 1670 C C . LEU A 1 211 ? -25.265 -8.107 30.402 1.00 50.28 211 LEU A C 1
ATOM 1672 O O . LEU A 1 211 ? -25.160 -6.944 30.022 1.00 50.28 211 LEU A O 1
ATOM 1676 N N . ALA A 1 212 ? -25.714 -8.420 31.616 1.00 46.53 212 ALA A N 1
ATOM 1677 C CA . ALA A 1 212 ? -25.794 -7.433 32.682 1.00 46.53 212 ALA A CA 1
ATOM 1678 C C . ALA A 1 212 ? -24.363 -7.030 33.068 1.00 46.53 212 ALA A C 1
ATOM 1680 O O . ALA A 1 212 ? -23.571 -7.868 33.503 1.00 46.53 212 ALA A O 1
ATOM 1681 N N . PHE A 1 213 ? -24.017 -5.756 32.885 1.00 45.28 213 PHE A N 1
ATOM 1682 C CA . PHE A 1 213 ? -22.721 -5.225 33.289 1.00 45.28 213 PHE A CA 1
ATOM 1683 C C . PHE A 1 213 ? -22.706 -5.029 34.807 1.00 45.28 213 PHE A C 1
ATOM 1685 O O . PHE A 1 213 ? -23.166 -4.013 35.320 1.00 45.28 213 PHE A O 1
ATOM 1692 N N . LEU A 1 214 ? -22.157 -5.999 35.536 1.00 48.00 214 LEU A N 1
ATOM 1693 C CA . LEU A 1 214 ? -21.568 -5.727 36.843 1.00 48.00 214 LEU A CA 1
ATOM 1694 C C . LEU A 1 214 ? -20.148 -5.231 36.578 1.00 48.00 214 LEU A C 1
ATOM 1696 O O . LEU A 1 214 ? -19.252 -6.023 36.291 1.00 48.00 214 LEU A O 1
ATOM 1700 N N . THR A 1 215 ? -19.949 -3.915 36.611 1.00 47.06 215 THR A N 1
ATOM 1701 C CA . THR A 1 215 ? -18.619 -3.312 36.496 1.00 47.06 215 THR A CA 1
ATOM 1702 C C . THR A 1 215 ? -17.794 -3.700 37.724 1.00 47.06 215 THR A C 1
ATOM 1704 O O . THR A 1 215 ? -17.870 -3.045 38.763 1.00 47.06 215 THR A O 1
ATOM 1707 N N . ARG A 1 216 ? -17.016 -4.783 37.634 1.00 53.50 216 ARG A N 1
ATOM 1708 C CA . ARG A 1 216 ? -15.841 -4.937 38.496 1.00 53.50 216 ARG A CA 1
ATOM 1709 C C . ARG A 1 216 ? -14.728 -4.049 37.933 1.00 53.50 216 ARG A C 1
ATOM 1711 O O . ARG A 1 216 ? -14.567 -4.025 36.711 1.00 53.50 216 ARG A O 1
ATOM 1718 N N . PRO A 1 217 ? -13.981 -3.323 38.782 1.00 51.12 217 PRO A N 1
ATOM 1719 C CA . PRO A 1 217 ? -12.742 -2.683 38.365 1.00 51.12 217 PRO A CA 1
ATOM 1720 C C . PRO A 1 217 ? -11.863 -3.718 37.663 1.00 51.12 217 PRO A C 1
ATOM 1722 O O . PRO A 1 217 ? -11.794 -4.873 38.081 1.00 51.12 217 PRO A O 1
ATOM 1725 N N . ARG A 1 218 ? -11.269 -3.323 36.544 1.00 52.12 218 ARG A N 1
ATOM 1726 C CA . ARG A 1 218 ? -10.422 -4.189 35.731 1.00 52.12 218 ARG A CA 1
ATOM 1727 C C . ARG A 1 218 ? -9.106 -4.410 36.488 1.00 52.12 218 ARG A C 1
ATOM 1729 O O . ARG A 1 218 ? -8.447 -3.429 36.807 1.00 52.12 218 ARG A O 1
ATOM 1736 N N . ASP A 1 219 ? -8.730 -5.662 36.754 1.00 60.34 219 ASP A N 1
ATOM 1737 C CA . ASP A 1 219 ? -7.472 -5.976 37.461 1.00 60.34 219 ASP A CA 1
ATOM 1738 C C . ASP A 1 219 ? -6.221 -5.741 36.588 1.00 60.34 219 ASP A C 1
ATOM 1740 O O . ASP A 1 219 ? -5.135 -5.534 37.118 1.00 60.34 219 ASP A O 1
ATOM 1744 N N . ASN A 1 220 ? -6.374 -5.725 35.255 1.00 55.53 220 ASN A N 1
ATOM 1745 C CA . ASN A 1 220 ? -5.271 -5.537 34.306 1.00 55.53 220 ASN A CA 1
ATOM 1746 C C . ASN A 1 220 ? -5.484 -4.294 33.431 1.00 55.53 220 ASN A C 1
ATOM 1748 O O . ASN A 1 220 ? -6.514 -4.174 32.755 1.00 55.53 220 ASN A O 1
ATOM 1752 N N . GLU A 1 221 ? -4.486 -3.411 33.396 1.00 54.62 221 GLU A N 1
ATOM 1753 C CA . GLU A 1 221 ? -4.429 -2.267 32.482 1.00 54.62 221 GLU A CA 1
ATOM 1754 C C . GLU A 1 221 ? -4.518 -2.707 31.006 1.00 54.62 221 GLU A C 1
ATOM 1756 O O . GLU A 1 221 ? -4.060 -3.798 30.647 1.00 54.62 221 GLU A O 1
ATOM 1761 N N . PRO A 1 222 ? -5.146 -1.901 30.127 1.00 48.78 222 PRO A N 1
ATOM 1762 C CA . PRO A 1 222 ? -5.055 -2.120 28.690 1.00 48.78 222 PRO A CA 1
ATOM 1763 C C . PRO A 1 222 ? -3.585 -2.073 28.259 1.00 48.78 222 PRO A C 1
ATOM 1765 O O . PRO A 1 222 ? -2.880 -1.101 28.508 1.00 48.78 222 PRO A O 1
ATOM 1768 N N . PHE A 1 223 ? -3.133 -3.147 27.619 1.00 49.69 223 PHE A N 1
ATOM 1769 C CA . PHE A 1 223 ? -1.801 -3.237 27.041 1.00 49.69 223 PHE A CA 1
ATOM 1770 C C . PHE A 1 223 ? -1.841 -2.643 25.632 1.00 49.69 223 PHE A C 1
ATOM 1772 O O . PHE A 1 223 ? -2.563 -3.148 24.772 1.00 49.69 223 PHE A O 1
ATOM 1779 N N . ALA A 1 224 ? -1.098 -1.559 25.416 1.00 46.25 224 ALA A N 1
ATOM 1780 C CA . ALA A 1 224 ? -0.768 -1.088 24.080 1.00 46.25 224 ALA A CA 1
ATOM 1781 C C . ALA A 1 224 ? 0.403 -1.934 23.572 1.00 46.25 224 ALA A C 1
ATOM 1783 O O . ALA A 1 224 ? 1.482 -1.928 24.165 1.00 46.25 224 ALA A O 1
ATOM 1784 N N . GLU A 1 225 ? 0.180 -2.699 22.509 1.00 48.16 225 GLU A N 1
ATOM 1785 C CA . GLU A 1 225 ? 1.267 -3.397 21.835 1.00 48.16 225 GLU A CA 1
ATOM 1786 C C . GLU A 1 225 ? 2.031 -2.379 20.985 1.00 48.16 225 GLU A C 1
ATOM 1788 O O . GLU A 1 225 ? 1.442 -1.670 20.167 1.00 48.16 225 GLU A O 1
ATOM 1793 N N . THR A 1 226 ? 3.335 -2.245 21.221 1.00 46.50 226 THR A N 1
ATOM 1794 C CA . THR A 1 226 ? 4.164 -1.261 20.524 1.00 46.50 226 THR A CA 1
ATOM 1795 C C . THR A 1 226 ? 4.241 -1.610 19.037 1.00 46.50 226 THR A C 1
ATOM 1797 O O . THR A 1 226 ? 4.890 -2.584 18.653 1.00 46.50 226 THR A O 1
ATOM 1800 N N . GLY A 1 227 ? 3.597 -0.808 18.186 1.00 54.09 227 GLY A N 1
ATOM 1801 C CA . GLY A 1 227 ? 3.763 -0.891 16.737 1.00 54.09 227 GLY A CA 1
ATOM 1802 C C . GLY A 1 227 ? 5.206 -0.577 16.346 1.00 54.09 227 GLY A C 1
ATOM 1803 O O . GLY A 1 227 ? 5.827 0.332 16.899 1.00 54.09 227 GLY A O 1
ATOM 1804 N N . THR A 1 228 ? 5.776 -1.347 15.417 1.00 55.75 228 THR A N 1
ATOM 1805 C CA . THR A 1 228 ? 7.150 -1.111 14.952 1.00 55.75 228 THR A CA 1
ATOM 1806 C C . THR A 1 228 ? 7.087 -0.451 13.584 1.00 55.75 228 THR A C 1
ATOM 1808 O O . THR A 1 228 ? 6.861 -1.117 12.577 1.00 55.75 228 THR A O 1
ATOM 1811 N N . CYS A 1 229 ? 7.289 0.863 13.544 1.00 57.78 229 CYS A N 1
ATOM 1812 C CA . CYS A 1 229 ? 7.329 1.621 12.300 1.00 57.78 229 CYS A CA 1
ATOM 1813 C C . CYS A 1 229 ? 8.792 1.957 11.972 1.00 57.78 229 CYS A C 1
ATOM 1815 O O . CYS A 1 229 ? 9.494 2.575 12.777 1.00 57.78 229 CYS A O 1
ATOM 1817 N N . ARG A 1 230 ? 9.299 1.459 10.836 1.00 58.03 230 ARG A N 1
ATOM 1818 C CA . ARG A 1 230 ? 10.692 1.667 10.414 1.00 58.03 230 ARG A CA 1
ATOM 1819 C C . ARG A 1 230 ? 10.741 2.814 9.414 1.00 58.03 230 ARG A C 1
ATOM 1821 O O . ARG A 1 230 ? 10.240 2.676 8.309 1.00 58.03 230 ARG A O 1
ATOM 1828 N N . LEU A 1 231 ? 11.405 3.906 9.784 1.00 53.81 231 LEU A N 1
ATOM 1829 C CA . LEU A 1 231 ? 11.769 4.958 8.839 1.00 53.81 231 LEU A CA 1
ATOM 1830 C C . LEU A 1 231 ? 12.916 4.452 7.953 1.00 53.81 231 LEU A C 1
ATOM 1832 O O . LEU A 1 231 ? 14.010 4.185 8.464 1.00 53.81 231 LEU A O 1
ATOM 1836 N N . MET A 1 232 ? 12.690 4.304 6.645 1.00 50.19 232 MET A N 1
ATOM 1837 C CA . MET A 1 232 ? 13.743 3.875 5.727 1.00 50.19 232 MET A CA 1
ATOM 1838 C C . MET A 1 232 ? 14.608 5.081 5.340 1.00 50.19 232 MET A C 1
ATOM 1840 O O . MET A 1 232 ? 14.252 5.903 4.505 1.00 50.19 232 MET A O 1
ATOM 1844 N N . VAL A 1 233 ? 15.778 5.209 5.967 1.00 49.19 233 VAL A N 1
ATOM 1845 C CA . VAL A 1 233 ? 16.735 6.276 5.641 1.00 49.19 233 VAL A CA 1
ATOM 1846 C C . VAL A 1 233 ? 17.757 5.741 4.642 1.00 49.19 233 VAL A C 1
ATOM 1848 O O . VAL A 1 233 ? 18.529 4.840 4.970 1.00 49.19 233 VAL A O 1
ATOM 1851 N N . ARG A 1 234 ? 17.795 6.310 3.432 1.00 64.62 234 ARG A N 1
ATOM 1852 C CA . ARG A 1 234 ? 18.814 6.002 2.418 1.00 64.62 234 ARG A CA 1
ATOM 1853 C C . ARG A 1 234 ? 19.784 7.172 2.280 1.00 64.62 234 ARG A C 1
ATOM 1855 O O . ARG A 1 234 ? 19.375 8.292 1.995 1.00 64.62 234 ARG A O 1
ATOM 1862 N N . MET A 1 235 ? 21.073 6.908 2.477 1.00 64.56 235 MET A N 1
ATOM 1863 C CA . MET A 1 235 ? 22.141 7.872 2.209 1.00 64.56 235 MET A CA 1
ATOM 1864 C C . MET A 1 235 ? 22.730 7.611 0.824 1.00 64.56 235 MET A C 1
ATOM 1866 O O . MET A 1 235 ? 23.184 6.507 0.542 1.00 64.56 235 MET A O 1
ATOM 1870 N N . THR A 1 236 ? 22.758 8.637 -0.024 1.00 71.38 236 THR A N 1
ATOM 1871 C CA . THR A 1 236 ? 23.387 8.594 -1.352 1.00 71.38 236 THR A CA 1
ATOM 1872 C C . THR A 1 236 ? 24.371 9.744 -1.502 1.00 71.38 236 THR A C 1
ATOM 1874 O O . THR A 1 236 ? 24.083 10.870 -1.094 1.00 71.38 236 THR A O 1
ATOM 1877 N N . LEU A 1 237 ? 25.529 9.481 -2.110 1.00 77.50 237 LEU A N 1
ATOM 1878 C CA . LEU A 1 237 ? 26.533 10.510 -2.370 1.00 77.50 237 LEU A CA 1
ATOM 1879 C C . LEU A 1 237 ? 26.270 11.167 -3.730 1.00 77.50 237 LEU A C 1
ATOM 1881 O O . LEU A 1 237 ? 26.319 10.491 -4.761 1.00 77.50 237 LEU A O 1
ATOM 1885 N N . ALA A 1 238 ? 25.999 12.472 -3.722 1.00 78.94 238 ALA A N 1
ATOM 1886 C CA . ALA A 1 238 ? 25.862 13.262 -4.940 1.00 78.94 238 ALA A CA 1
ATOM 1887 C C . ALA A 1 238 ? 27.235 13.531 -5.581 1.00 78.94 238 ALA A C 1
ATOM 1889 O O . ALA A 1 238 ? 28.212 13.802 -4.883 1.00 78.94 238 ALA A O 1
ATOM 1890 N N . GLN A 1 239 ? 27.298 13.460 -6.909 1.00 79.25 239 GLN A N 1
ATOM 1891 C CA . GLN A 1 239 ? 28.488 13.772 -7.711 1.00 79.25 239 GLN A CA 1
ATOM 1892 C C . GLN A 1 239 ? 28.589 15.262 -8.051 1.00 79.25 239 GLN A C 1
ATOM 1894 O O . GLN A 1 239 ? 29.656 15.748 -8.424 1.00 79.25 239 GLN A O 1
ATOM 1899 N N . ASP A 1 240 ? 27.484 15.990 -7.920 1.00 78.62 240 ASP A N 1
ATOM 1900 C CA . ASP A 1 240 ? 27.393 17.408 -8.222 1.00 78.62 240 ASP A CA 1
ATOM 1901 C C . ASP A 1 240 ? 26.850 18.199 -7.024 1.00 78.62 240 ASP A C 1
ATOM 1903 O O . ASP A 1 240 ? 26.165 17.668 -6.149 1.00 78.62 240 ASP A O 1
ATOM 1907 N N . ALA A 1 241 ? 27.147 19.498 -6.999 1.00 79.00 241 ALA A N 1
ATOM 1908 C CA . ALA A 1 241 ? 26.706 20.406 -5.939 1.00 79.00 241 ALA A CA 1
ATOM 1909 C C . ALA A 1 241 ? 25.194 20.719 -5.974 1.00 79.00 241 ALA A C 1
ATOM 1911 O O . ALA A 1 241 ? 24.682 21.369 -5.066 1.00 79.00 241 ALA A O 1
ATOM 1912 N N . SER A 1 242 ? 24.490 20.287 -7.024 1.00 83.31 242 SER A N 1
ATOM 1913 C CA . SER A 1 242 ? 23.046 20.459 -7.214 1.00 83.31 242 SER A CA 1
ATOM 1914 C C . SER A 1 242 ? 22.221 19.225 -6.828 1.00 83.31 242 SER A C 1
ATOM 1916 O O . SER A 1 242 ? 21.000 19.277 -6.929 1.00 83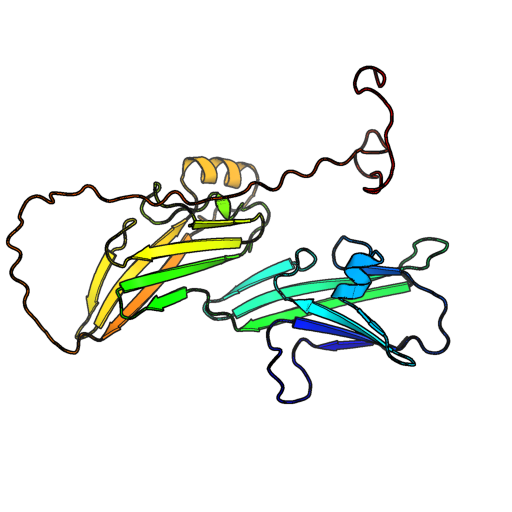.31 242 SER A O 1
ATOM 1918 N N . TYR A 1 243 ? 22.864 18.153 -6.350 1.00 76.44 243 TYR A N 1
ATOM 1919 C CA . TYR A 1 243 ? 22.234 16.901 -5.927 1.00 76.44 243 TYR A CA 1
ATOM 1920 C C . TYR A 1 243 ? 21.380 16.217 -7.009 1.00 76.44 243 TYR A C 1
ATOM 1922 O O . TYR A 1 243 ? 20.352 15.624 -6.696 1.00 76.44 243 TYR A O 1
ATOM 1930 N N . ASN A 1 244 ? 21.784 16.284 -8.281 1.00 72.12 244 ASN A N 1
ATOM 1931 C CA . ASN A 1 244 ? 21.013 15.692 -9.386 1.00 72.12 244 ASN A CA 1
ATOM 1932 C C . ASN A 1 244 ? 21.579 14.355 -9.882 1.00 72.12 244 ASN A C 1
ATOM 1934 O O . ASN A 1 244 ? 20.848 13.527 -10.425 1.00 72.12 244 ASN A O 1
ATOM 1938 N N . THR A 1 245 ? 22.874 14.125 -9.690 1.00 75.62 245 THR A N 1
ATOM 1939 C CA . THR A 1 245 ? 23.575 12.903 -10.087 1.00 75.62 245 THR A CA 1
ATOM 1940 C C . THR A 1 245 ? 24.198 12.232 -8.868 1.00 75.62 245 THR A C 1
ATOM 1942 O O . THR A 1 245 ? 24.782 12.895 -8.013 1.00 75.62 245 THR A O 1
ATOM 1945 N N . PHE A 1 246 ? 24.069 10.907 -8.764 1.00 78.44 246 PHE A N 1
ATOM 1946 C CA . PHE A 1 246 ? 24.459 10.139 -7.576 1.00 78.44 246 PHE A CA 1
ATOM 1947 C C . PHE A 1 246 ? 25.373 8.967 -7.938 1.00 78.44 246 PHE A C 1
ATOM 1949 O O . PHE A 1 246 ? 25.291 8.411 -9.032 1.00 78.44 246 PHE A O 1
ATOM 1956 N N . HIS A 1 247 ? 26.276 8.593 -7.031 1.00 74.31 247 HIS A N 1
ATOM 1957 C CA . HIS A 1 247 ? 27.086 7.378 -7.169 1.00 74.31 247 HIS A CA 1
ATOM 1958 C C . HIS A 1 247 ? 26.228 6.105 -7.013 1.00 74.31 247 HIS A C 1
ATOM 1960 O O . HIS A 1 247 ? 25.315 6.073 -6.190 1.00 74.31 247 HIS A O 1
ATOM 1966 N N . GLN A 1 248 ? 26.534 5.057 -7.791 1.00 65.81 248 GLN A N 1
ATOM 1967 C CA . GLN A 1 248 ? 25.929 3.723 -7.635 1.00 65.81 248 GLN A CA 1
ATOM 1968 C C . GLN A 1 248 ? 26.434 3.021 -6.361 1.00 65.81 248 GLN A C 1
ATOM 1970 O O . GLN A 1 248 ? 27.571 3.243 -5.943 1.00 65.81 248 GLN A O 1
ATOM 1975 N N . GLU A 1 249 ? 25.585 2.175 -5.765 1.00 61.41 249 GLU A N 1
ATOM 1976 C CA . GLU A 1 249 ? 25.752 1.613 -4.409 1.00 61.41 249 GLU A CA 1
ATOM 1977 C C . GLU A 1 249 ? 27.023 0.773 -4.194 1.00 61.41 249 GLU A C 1
ATOM 1979 O O . GLU A 1 249 ? 27.497 0.690 -3.064 1.00 61.41 249 GLU A O 1
ATOM 1984 N N . ASP A 1 250 ? 27.632 0.239 -5.254 1.00 56.16 250 ASP A N 1
ATOM 1985 C CA . ASP A 1 250 ? 28.816 -0.629 -5.157 1.00 56.16 250 ASP A CA 1
ATOM 1986 C C . ASP A 1 250 ? 30.164 0.107 -5.269 1.00 56.16 250 ASP A C 1
ATOM 1988 O O . ASP A 1 250 ? 31.221 -0.528 -5.315 1.00 56.16 250 ASP A O 1
ATOM 1992 N N . TYR A 1 251 ? 30.182 1.444 -5.333 1.00 50.22 251 TYR A N 1
ATOM 1993 C CA . TYR A 1 251 ? 31.436 2.182 -5.510 1.00 50.22 251 TYR A CA 1
ATOM 1994 C C . TYR A 1 251 ? 32.111 2.505 -4.161 1.00 50.22 251 TYR A C 1
ATOM 1996 O O . TYR A 1 251 ? 31.569 3.292 -3.379 1.00 50.22 251 TYR A O 1
ATOM 2004 N N . PRO A 1 252 ? 33.314 1.975 -3.858 1.00 49.47 252 PRO A N 1
ATOM 2005 C CA . PRO A 1 252 ? 33.970 2.229 -2.581 1.00 49.47 252 PRO A CA 1
ATOM 2006 C C . PRO A 1 252 ? 34.467 3.677 -2.507 1.00 49.47 252 PRO A C 1
ATOM 2008 O O . PRO A 1 252 ? 35.476 4.053 -3.108 1.00 49.47 252 PRO A O 1
ATOM 2011 N N . VAL A 1 253 ? 33.783 4.505 -1.717 1.00 56.06 253 VAL A N 1
ATOM 2012 C CA . VAL A 1 253 ? 34.239 5.861 -1.392 1.00 56.06 253 VAL A CA 1
ATOM 2013 C C . VAL A 1 253 ? 35.218 5.779 -0.223 1.00 56.06 253 VAL A C 1
ATOM 2015 O O . VAL A 1 253 ? 34.858 5.919 0.942 1.00 56.06 253 VAL A O 1
ATOM 2018 N N . VAL A 1 254 ? 36.496 5.553 -0.527 1.00 57.16 254 VAL A N 1
ATOM 2019 C CA . VAL A 1 254 ? 37.579 5.533 0.474 1.00 57.16 254 VAL A CA 1
ATOM 2020 C C . VAL A 1 254 ? 38.056 6.961 0.776 1.00 57.16 254 VAL A C 1
ATOM 2022 O O . VAL A 1 254 ? 39.231 7.290 0.610 1.00 57.16 254 VAL A O 1
ATOM 2025 N N . ARG A 1 255 ? 37.142 7.865 1.155 1.00 56.38 255 ARG A N 1
ATOM 2026 C CA . ARG A 1 255 ? 37.494 9.240 1.548 1.00 56.38 255 ARG A CA 1
ATOM 2027 C C . ARG A 1 255 ? 36.754 9.672 2.805 1.00 56.38 255 ARG A C 1
ATOM 2029 O O . ARG A 1 255 ? 35.544 9.519 2.922 1.00 56.38 255 ARG A O 1
ATOM 2036 N N . TYR A 1 256 ? 37.504 10.237 3.746 1.00 52.91 256 TYR A N 1
ATOM 2037 C CA . TYR A 1 256 ? 36.962 10.743 5.000 1.00 52.91 256 TYR A CA 1
ATOM 2038 C C . TYR A 1 256 ? 36.177 12.043 4.764 1.00 52.91 256 TYR A C 1
ATOM 2040 O O . TYR A 1 256 ? 36.677 12.962 4.115 1.00 52.91 256 TYR A O 1
ATOM 2048 N N . LEU A 1 257 ? 34.982 12.151 5.358 1.00 54.25 257 LEU A N 1
ATOM 2049 C CA . LEU A 1 257 ? 34.047 13.288 5.234 1.00 54.25 257 LEU A CA 1
ATOM 2050 C C . LEU A 1 257 ? 34.667 14.676 5.492 1.00 54.25 257 LEU A C 1
ATOM 2052 O O . LEU A 1 257 ? 34.175 15.675 4.983 1.00 54.25 257 LEU A O 1
ATOM 2056 N N . ARG A 1 258 ? 35.760 14.759 6.260 1.00 55.75 258 ARG A N 1
ATOM 2057 C CA . ARG A 1 258 ? 36.444 16.024 6.587 1.00 55.75 258 ARG A CA 1
ATOM 2058 C C . ARG A 1 258 ? 37.409 16.536 5.511 1.00 55.75 258 ARG A C 1
ATOM 2060 O O . ARG A 1 258 ? 37.999 17.586 5.715 1.00 55.75 258 ARG A O 1
ATOM 2067 N N . GLN A 1 259 ? 37.602 15.813 4.409 1.00 47.44 259 GLN A N 1
ATOM 2068 C CA . GLN A 1 259 ? 38.518 16.207 3.326 1.00 47.44 259 GLN A CA 1
ATOM 2069 C C . GLN A 1 259 ? 37.806 16.746 2.074 1.00 47.44 259 GLN A C 1
ATOM 2071 O O . GLN A 1 259 ? 38.446 16.910 1.039 1.00 47.44 259 GLN A O 1
ATOM 2076 N N . LEU A 1 260 ? 36.495 17.002 2.148 1.00 50.50 260 LEU A N 1
ATOM 2077 C CA . LEU A 1 260 ? 35.708 17.598 1.057 1.00 50.50 260 LEU A CA 1
ATOM 2078 C C . LEU A 1 260 ? 35.380 19.087 1.274 1.00 50.50 260 LEU A C 1
ATOM 2080 O O . LEU A 1 260 ? 34.570 19.638 0.534 1.00 50.50 260 LEU A O 1
ATOM 2084 N N . PHE A 1 261 ? 36.031 19.735 2.242 1.00 43.88 261 PHE A N 1
ATOM 2085 C CA . PHE A 1 261 ? 35.987 21.183 2.453 1.00 43.88 261 PHE A CA 1
ATOM 2086 C C . PHE A 1 261 ? 37.401 21.757 2.455 1.00 43.88 261 PHE A C 1
ATOM 2088 O O . PHE A 1 261 ? 38.280 21.120 3.083 1.00 43.88 261 PHE A O 1
#

Secondary structure (DSSP, 8-state):
-EEEEESS-SSS-S--SEEEEEEE-TT----EEEETTEE--HHHHHHHEEE-SSEEEEEEETT-TTEEEEEEETTEEEEEEEEEEE-TTT--EEEEEEEEEEEE--SEEE-TTSEEEEEEE--STT--GGG-B-SSTT---SEE-SSEEEEEEETTSTT-EEEEETTEEEEEEEEE--HHHHHHHHHHS------EEEEEEEEE-----------PPPSSPPPPP--EE--------BSSTTS--B--TT------GGG--

Organism: Oncorhynchus mykiss (NCBI:txid8022)

Sequence (261 aa):
MNTTLFCHPQSLATDQENFHITVDYRNQEPFFVLVGKRLLNHELAQQYLTEGDADLTITLPFSSPDAVFESVHSSSVRSRLDVALLNPYNNMTIKYFSLDCSFLKTLTECFSNGTMTALKVESAPGLNPGLLTLSDPTCGPTYCDDRFAYFHFTVNSCGTTRKFINNVMLYENEISLPDEHEVKLNATMSSEEEYQLKVSCYYVANITRTLAFLTRPRDNEPFAETGTCRLMVRMTLAQDASYNTFHQEDYPVVRYLRQLF

Radius of gyration: 24.12 Å; chains: 1; bounding box: 70×43×72 Å

pLDDT: mean 77.44, std 15.03, range [42.41, 95.25]

Foldseek 3Di:
DDKDWDQDPPDPDDRQFKTKIKDFQPPHDDWWKDKQNDTDDPVNCVVQWDDDPGMIIGIDGLPPPSKDFQDDDQFWTKIKIKMFIADPPPRDTPDIDMDIDIGGDHQWDADPVQKIKGKDFPNDPPDQQQQKAKCQNLHTALEGERTMGMGIDGLPDRPWDWDDDPQKIKIKMKIFHDPVVVVVVVVVDVDPDGDIDMHIDIDGNPDPPPDDDPDDPDPDDDDDDDRDYDYDDDDWDAPDPVRPHTDDPPDDPPDDPVPPD

InterPro domains:
  IPR001507 Zona pellucida domain [PS51034] (109-261)
  IPR055356 ZP-N domain [PF23344] (119-203)